Protein AF-A0A1M3MV48-F1 (afdb_monomer)

Solvent-accessible surface area (backbone atoms only — not comparable to full-atom values): 10318 Å² total; per-residue (Å²): 140,62,64,71,59,51,53,54,51,50,53,53,49,54,55,51,53,54,51,52,52,57,48,57,52,50,54,50,54,50,54,53,49,55,49,52,52,51,50,51,53,50,49,52,52,50,51,51,50,51,50,47,56,50,36,17,64,33,22,46,29,40,38,75,48,42,53,49,97,55,92,58,82,78,46,69,39,33,30,42,30,45,92,86,49,30,34,26,62,12,44,65,87,59,48,62,67,41,75,63,62,74,79,63,88,66,44,51,23,11,28,20,73,42,77,84,54,81,85,72,41,71,42,72,53,96,58,58,24,32,38,73,49,44,57,61,72,60,37,71,69,42,72,65,46,52,44,35,90,96,69,34,37,36,58,49,51,48,50,52,48,49,53,54,17,22,54,52,35,53,50,54,52,53,52,53,51,53,54,48,53,52,53,55,56,62,74,67,60,132

Mean predicted aligned error: 13.07 Å

Structure (mmCIF, N/CA/C/O backbone):
data_AF-A0A1M3MV48-F1
#
_entry.id   AF-A0A1M3MV48-F1
#
loop_
_atom_site.group_PDB
_atom_site.id
_atom_site.type_symbol
_atom_site.label_atom_id
_atom_site.label_alt_id
_atom_site.label_comp_id
_atom_site.label_asym_id
_atom_site.label_entity_id
_atom_site.label_seq_id
_atom_site.pdbx_PDB_ins_code
_atom_site.Cartn_x
_atom_site.Cartn_y
_atom_site.Cartn_z
_atom_site.occupancy
_atom_site.B_iso_or_equiv
_atom_site.auth_seq_id
_atom_site.auth_comp_id
_atom_site.auth_asym_id
_atom_site.auth_atom_id
_atom_site.pdbx_PDB_model_num
ATOM 1 N N . MET A 1 1 ? -20.746 -30.047 83.461 1.00 57.38 1 MET A N 1
ATOM 2 C CA . MET A 1 1 ? -19.638 -29.892 82.488 1.00 57.38 1 MET A CA 1
ATOM 3 C C . MET A 1 1 ? -20.171 -29.783 81.048 1.00 57.38 1 MET A C 1
ATOM 5 O O . MET A 1 1 ? -19.565 -30.328 80.142 1.00 57.38 1 MET A O 1
ATOM 9 N N . THR A 1 2 ? -21.295 -29.097 80.795 1.00 61.59 2 THR A N 1
ATOM 10 C CA . THR A 1 2 ? -22.031 -29.306 79.527 1.00 61.59 2 THR A CA 1
ATOM 11 C C . THR A 1 2 ? -22.266 -28.042 78.696 1.00 61.59 2 THR A C 1
ATOM 13 O O . THR A 1 2 ? -22.000 -28.091 77.502 1.00 61.59 2 THR A O 1
ATOM 16 N N . ASP A 1 3 ? -22.608 -26.890 79.279 1.00 70.81 3 ASP A N 1
ATOM 17 C CA . ASP A 1 3 ? -22.972 -25.717 78.453 1.00 70.81 3 ASP A CA 1
ATOM 18 C C . ASP A 1 3 ? -21.773 -24.895 77.960 1.00 70.81 3 ASP A C 1
ATOM 20 O O . ASP A 1 3 ? -21.709 -24.521 76.792 1.00 70.81 3 ASP A O 1
ATOM 24 N N . ALA A 1 4 ? -20.745 -24.706 78.794 1.00 74.62 4 ALA A N 1
ATOM 25 C CA . ALA A 1 4 ? -19.562 -23.931 78.406 1.00 74.62 4 ALA A CA 1
ATOM 26 C C . ALA A 1 4 ? -18.768 -24.571 77.247 1.00 74.62 4 ALA A C 1
ATOM 28 O O . ALA A 1 4 ? -18.185 -23.869 76.425 1.00 74.62 4 ALA A O 1
ATOM 29 N N . MET A 1 5 ? -18.761 -25.907 77.155 1.00 73.31 5 MET A N 1
ATOM 30 C CA . MET A 1 5 ? -18.115 -26.617 76.044 1.00 73.31 5 MET A CA 1
ATOM 31 C C . MET A 1 5 ? -18.924 -26.506 74.746 1.00 73.31 5 MET A C 1
ATOM 33 O O . MET A 1 5 ? -18.329 -26.391 73.675 1.00 73.31 5 MET A O 1
ATOM 37 N N . LEU A 1 6 ? -20.257 -26.499 74.835 1.00 77.00 6 LEU A N 1
ATOM 38 C CA . LEU A 1 6 ? -21.146 -26.296 73.688 1.00 77.00 6 LEU A CA 1
ATOM 39 C C . LEU A 1 6 ? -21.008 -24.878 73.119 1.00 77.00 6 LEU A C 1
ATOM 41 O O . LEU A 1 6 ? -20.859 -24.723 71.905 1.00 77.00 6 LEU A O 1
ATOM 45 N N . ASP A 1 7 ? -20.939 -23.859 73.978 1.00 81.31 7 ASP A N 1
ATOM 46 C CA . ASP A 1 7 ? -20.718 -22.472 73.550 1.00 81.31 7 ASP A CA 1
ATOM 47 C C . ASP A 1 7 ? -19.348 -22.282 72.887 1.00 81.31 7 ASP A C 1
ATOM 49 O O . ASP A 1 7 ? -19.226 -21.615 71.852 1.00 81.31 7 ASP A O 1
ATOM 53 N N . GLN A 1 8 ? -18.309 -22.926 73.424 1.00 78.31 8 GLN A N 1
ATOM 54 C CA . GLN A 1 8 ? -16.967 -22.862 72.851 1.00 78.31 8 GLN A CA 1
ATOM 55 C C . GLN A 1 8 ? -16.901 -23.551 71.477 1.00 78.31 8 GLN A C 1
ATOM 57 O O . GLN A 1 8 ? -16.280 -23.028 70.547 1.00 78.31 8 GLN A O 1
ATOM 62 N N . GLN A 1 9 ? -17.596 -24.680 71.303 1.00 79.75 9 GLN A N 1
ATOM 63 C CA . GLN A 1 9 ? -17.718 -25.350 70.004 1.00 79.75 9 GLN A CA 1
ATOM 64 C C . GLN A 1 9 ? -18.520 -24.513 68.996 1.00 79.75 9 GLN A C 1
ATOM 66 O O . GLN A 1 9 ? -18.107 -24.390 67.837 1.00 79.75 9 GLN A O 1
ATOM 71 N N . ALA A 1 10 ? -19.610 -23.871 69.427 1.00 78.25 10 ALA A N 1
ATOM 72 C CA . ALA A 1 10 ? -20.423 -23.003 68.578 1.00 78.25 10 ALA A CA 1
ATOM 73 C C . ALA A 1 10 ? -19.642 -21.771 68.085 1.00 78.25 10 ALA A C 1
ATOM 75 O O . ALA A 1 10 ? -19.729 -21.415 66.905 1.00 78.25 10 ALA A O 1
ATOM 76 N N . ALA A 1 11 ? -18.828 -21.149 68.943 1.00 79.56 11 ALA A N 1
ATOM 77 C CA . ALA A 1 11 ? -17.982 -20.014 68.571 1.00 79.56 11 ALA A CA 1
ATOM 78 C C . ALA A 1 11 ? -16.918 -20.394 67.522 1.00 79.56 11 ALA A C 1
ATOM 80 O O . ALA A 1 11 ? -16.711 -19.668 66.543 1.00 79.56 11 ALA A O 1
ATOM 81 N N . VAL A 1 12 ? -16.285 -21.563 67.674 1.00 78.19 12 VAL A N 1
ATOM 82 C CA . VAL A 1 12 ? -15.308 -22.082 66.701 1.00 78.19 12 VAL A CA 1
ATOM 83 C C . VAL A 1 12 ? -15.971 -22.373 65.353 1.00 78.19 12 VAL A C 1
ATOM 85 O O . VAL A 1 12 ? -15.405 -22.026 64.313 1.00 78.19 12 VAL A O 1
ATOM 88 N N . LEU A 1 13 ? -17.177 -22.951 65.346 1.00 73.12 13 LEU A N 1
ATOM 89 C CA . LEU A 1 13 ? -17.924 -23.203 64.111 1.00 73.12 13 LEU A CA 1
ATOM 90 C C . LEU A 1 13 ? -18.285 -21.901 63.384 1.00 73.12 13 LEU A C 1
ATOM 92 O O . LEU A 1 13 ? -18.014 -21.782 62.190 1.00 73.12 13 LEU A O 1
ATOM 96 N N . ARG A 1 14 ? -18.811 -20.896 64.097 1.00 79.56 14 A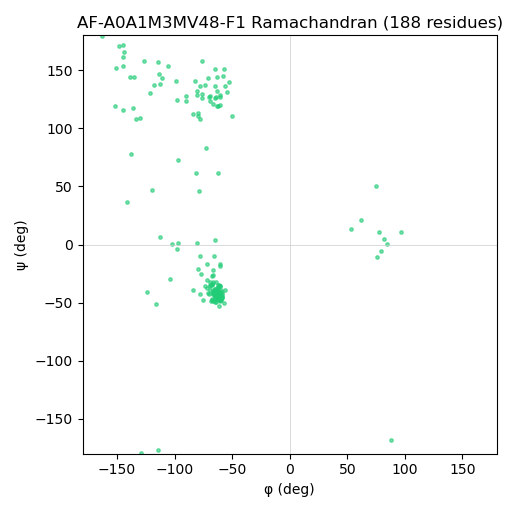RG A N 1
ATOM 97 C CA . ARG A 1 14 ? -19.141 -19.582 63.510 1.00 79.56 14 ARG A CA 1
ATOM 98 C C . ARG A 1 14 ? -17.906 -18.892 62.921 1.00 79.56 14 ARG A C 1
ATOM 100 O O . ARG A 1 14 ? -17.968 -18.372 61.810 1.00 79.56 14 ARG A O 1
ATOM 107 N N . SER A 1 15 ? -16.763 -18.959 63.611 1.00 77.75 15 SER A N 1
ATOM 108 C CA . SER A 1 15 ? -15.480 -18.441 63.107 1.00 77.75 15 SER A CA 1
ATOM 109 C C . SER A 1 15 ? -15.004 -19.154 61.834 1.00 77.75 15 SER A C 1
ATOM 111 O O . SER A 1 15 ? -14.439 -18.521 60.936 1.00 77.75 15 SER A O 1
ATOM 113 N N . ARG A 1 16 ? -15.203 -20.474 61.737 1.00 74.44 16 ARG A N 1
ATOM 114 C CA . ARG A 1 16 ? -14.839 -21.255 60.542 1.00 74.44 16 ARG A CA 1
ATOM 115 C C . ARG A 1 16 ? -15.754 -20.936 59.360 1.00 74.44 16 ARG A C 1
ATOM 117 O O . ARG A 1 16 ? -15.245 -20.729 58.263 1.00 74.44 16 ARG A O 1
ATOM 124 N N . ILE A 1 17 ? -17.061 -20.815 59.595 1.00 72.44 17 ILE A N 1
ATOM 125 C CA . ILE A 1 17 ? -18.047 -20.446 58.568 1.00 72.44 17 ILE A CA 1
ATOM 126 C C . ILE A 1 17 ? -17.769 -19.036 58.025 1.00 72.44 17 ILE A C 1
ATOM 128 O O . ILE A 1 17 ? -17.716 -18.853 56.812 1.00 72.44 17 ILE A O 1
ATOM 132 N N . GLY A 1 18 ? -17.502 -18.054 58.896 1.00 65.75 18 GLY A N 1
ATOM 133 C CA . GLY A 1 18 ? -17.179 -16.686 58.468 1.00 65.75 18 GLY A CA 1
ATOM 134 C C . GLY A 1 18 ? -15.895 -16.597 57.633 1.00 65.75 18 GLY A C 1
ATOM 135 O O . GLY A 1 18 ? -15.853 -15.900 56.620 1.00 65.75 18 GLY A O 1
ATOM 136 N N . ARG A 1 19 ? -14.854 -17.359 58.000 1.00 70.81 19 ARG A N 1
ATOM 137 C CA . ARG A 1 19 ? -13.620 -17.439 57.202 1.00 70.81 19 ARG A CA 1
ATOM 138 C C . ARG A 1 19 ? -13.865 -18.069 55.834 1.00 70.81 19 ARG A C 1
ATOM 140 O O . ARG A 1 19 ? -13.426 -17.487 54.845 1.00 70.81 19 ARG A O 1
ATOM 147 N N . ALA A 1 20 ? -14.588 -19.190 55.779 1.00 63.06 20 ALA A N 1
ATOM 148 C CA . ALA A 1 20 ? -14.943 -19.864 54.529 1.00 63.06 20 ALA A CA 1
ATOM 149 C C . ALA A 1 20 ? -15.753 -18.954 53.586 1.00 63.06 20 ALA A C 1
ATOM 151 O O . ALA A 1 20 ? -15.453 -18.893 52.397 1.00 63.06 20 ALA A O 1
ATOM 152 N N . ALA A 1 21 ? -16.699 -18.173 54.120 1.00 66.25 21 ALA A N 1
ATOM 153 C CA . ALA A 1 21 ? -17.449 -17.188 53.341 1.00 66.25 21 ALA A CA 1
ATOM 154 C C . ALA A 1 21 ? -16.537 -16.099 52.737 1.00 66.25 21 ALA A C 1
ATOM 156 O O . ALA A 1 21 ? -16.643 -15.814 51.547 1.00 66.25 21 ALA A O 1
ATOM 157 N N . SER A 1 22 ? -15.573 -15.567 53.508 1.00 77.50 22 SER A N 1
ATOM 158 C CA . SER A 1 22 ? -14.607 -14.572 52.995 1.00 77.50 22 SER A CA 1
ATOM 159 C C . SER A 1 22 ? -13.638 -15.128 51.945 1.00 77.50 22 SER A C 1
ATOM 161 O O . SER A 1 22 ? -13.080 -14.365 51.157 1.00 77.50 22 SER A O 1
ATOM 163 N N . TYR A 1 23 ? -13.374 -16.438 51.975 1.00 65.38 23 TYR A N 1
ATOM 164 C CA . TYR A 1 23 ? -12.543 -17.105 50.974 1.00 65.38 23 TYR A CA 1
ATOM 165 C C . TYR A 1 23 ? -13.324 -17.268 49.672 1.00 65.38 23 TYR A C 1
ATOM 167 O O . TYR A 1 23 ? -12.841 -16.838 48.633 1.00 65.38 23 TYR A O 1
ATOM 175 N N . ALA A 1 24 ? -14.564 -17.758 49.745 1.00 66.00 24 ALA A N 1
ATOM 176 C CA . ALA A 1 24 ? -15.437 -17.890 48.580 1.00 66.00 24 ALA A CA 1
ATOM 177 C C . ALA A 1 24 ? -15.735 -16.537 47.903 1.00 66.00 24 ALA A C 1
ATOM 179 O O . ALA A 1 24 ? -15.833 -16.455 46.683 1.00 66.00 24 ALA A O 1
ATOM 180 N N . GLU A 1 25 ? -15.867 -15.456 48.676 1.00 71.25 25 GLU A N 1
ATOM 181 C CA . GLU A 1 25 ? -16.052 -14.107 48.128 1.00 71.25 25 GLU A CA 1
ATOM 182 C C . GLU A 1 25 ? -14.779 -13.556 47.475 1.00 71.25 25 GLU A C 1
ATOM 184 O O . GLU A 1 25 ? -14.850 -12.958 46.405 1.00 71.25 25 GLU A O 1
ATOM 189 N N . ARG A 1 26 ? -13.600 -13.838 48.045 1.00 66.62 26 ARG A N 1
ATOM 190 C CA . ARG A 1 26 ? -12.318 -13.516 47.401 1.00 66.62 26 ARG A CA 1
ATOM 191 C C . ARG A 1 26 ? -12.103 -14.296 46.107 1.00 66.62 26 ARG A C 1
ATOM 193 O O . ARG A 1 26 ? -11.638 -13.707 45.140 1.00 66.62 26 ARG A O 1
ATOM 200 N N . GLU A 1 27 ? -12.462 -15.575 46.066 1.00 69.94 27 GLU A N 1
ATOM 201 C CA . GLU A 1 27 ? -12.365 -16.393 44.851 1.00 69.94 27 GLU A CA 1
ATOM 202 C C . GLU A 1 27 ? -13.293 -15.888 43.740 1.00 69.94 27 GLU A C 1
ATOM 204 O O . GLU A 1 27 ? -12.865 -15.807 42.591 1.00 69.94 27 GLU A O 1
ATOM 209 N N . ARG A 1 28 ? -14.520 -15.463 44.079 1.00 72.25 28 ARG A N 1
ATOM 210 C CA . ARG A 1 28 ? -15.427 -14.805 43.121 1.00 72.25 28 ARG A CA 1
ATOM 211 C C . ARG A 1 28 ? -14.831 -13.511 42.566 1.00 72.25 28 ARG A C 1
ATOM 213 O O . ARG A 1 28 ? -14.757 -13.358 41.354 1.00 72.25 28 ARG A O 1
ATOM 220 N N . ASN A 1 29 ? -14.309 -12.641 43.431 1.00 76.25 29 ASN A N 1
ATOM 221 C CA . ASN A 1 29 ? -13.697 -11.383 42.994 1.00 76.25 29 ASN A CA 1
ATOM 222 C C . ASN A 1 29 ? -12.461 -11.604 42.098 1.00 76.25 29 ASN A C 1
ATOM 224 O O . ASN A 1 29 ? -12.224 -10.832 41.173 1.00 76.25 29 ASN A O 1
ATOM 228 N N . VAL A 1 30 ? -11.668 -12.653 42.349 1.00 77.88 30 VAL A N 1
ATOM 229 C CA . VAL A 1 30 ? -10.522 -13.017 41.494 1.00 77.88 30 VAL A CA 1
ATOM 230 C C . VAL A 1 30 ? -10.985 -13.550 40.133 1.00 77.88 30 VAL A C 1
ATOM 232 O O . VAL A 1 30 ? -10.385 -13.207 39.116 1.00 77.88 30 VAL A O 1
ATOM 235 N N . ALA A 1 31 ? -12.059 -14.344 40.091 1.00 75.50 31 ALA A N 1
ATOM 236 C CA . ALA A 1 31 ? -12.640 -14.824 38.836 1.00 75.50 31 ALA A CA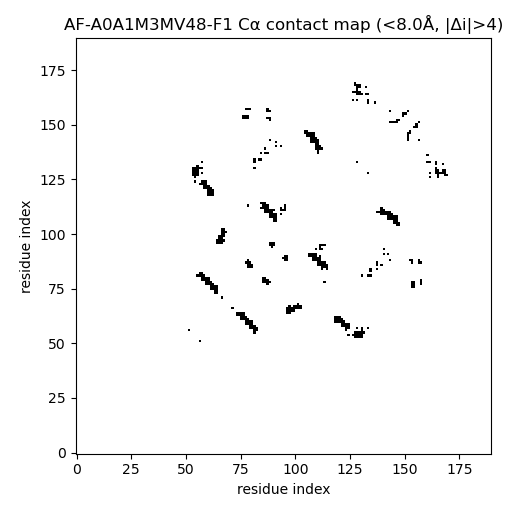 1
ATOM 237 C C . ALA A 1 31 ? -13.209 -13.674 37.979 1.00 75.50 31 ALA A C 1
ATOM 239 O O . ALA A 1 31 ? -13.024 -13.661 36.758 1.00 75.50 31 ALA A O 1
ATOM 240 N N . ASP A 1 32 ? -13.829 -12.679 38.617 1.00 83.69 32 ASP A N 1
ATOM 241 C CA . ASP A 1 32 ? -14.339 -11.485 37.937 1.00 83.69 32 ASP A CA 1
ATOM 242 C C . ASP A 1 32 ? -13.196 -10.639 37.352 1.00 83.69 32 ASP A C 1
ATOM 244 O O . ASP A 1 32 ? -13.271 -10.202 36.203 1.00 83.69 32 ASP A O 1
ATOM 248 N N . LEU A 1 33 ? -12.088 -10.472 38.087 1.00 84.75 33 LEU A N 1
ATOM 249 C CA . LEU A 1 33 ? -10.900 -9.768 37.588 1.00 84.75 33 LEU A CA 1
ATOM 250 C C . LEU A 1 33 ? -10.263 -10.470 36.383 1.00 84.75 33 LEU A C 1
ATOM 252 O O . LEU A 1 33 ? -9.970 -9.811 35.388 1.00 84.75 33 LEU A O 1
ATOM 256 N N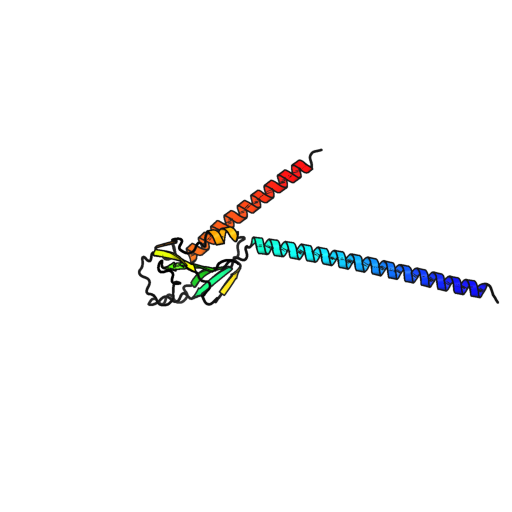 . ALA A 1 34 ? -10.110 -11.795 36.434 1.00 84.69 34 ALA A N 1
ATOM 257 C CA . ALA A 1 34 ? -9.569 -12.565 35.312 1.00 84.69 34 ALA A CA 1
ATOM 258 C C . ALA A 1 34 ? -10.443 -12.437 34.049 1.00 84.69 34 ALA A C 1
ATOM 260 O O . ALA A 1 34 ? -9.933 -12.396 32.927 1.00 84.69 34 ALA A O 1
ATOM 261 N N . THR A 1 35 ? -11.763 -12.332 34.227 1.00 86.69 35 THR A N 1
ATOM 262 C CA . THR A 1 35 ? -12.706 -12.108 33.124 1.00 86.69 35 THR A CA 1
ATOM 263 C C . THR A 1 35 ? -12.522 -10.715 32.520 1.00 86.69 35 THR A C 1
ATOM 265 O O . THR A 1 35 ? -12.386 -10.591 31.303 1.00 86.69 35 THR A O 1
ATOM 268 N N . ILE A 1 36 ? -12.426 -9.675 33.352 1.00 82.81 36 ILE A N 1
ATOM 269 C CA . ILE A 1 36 ? -12.198 -8.293 32.899 1.00 82.81 36 ILE A CA 1
ATOM 270 C C . ILE A 1 36 ? -10.863 -8.168 32.151 1.00 82.81 36 ILE A C 1
ATOM 272 O O . ILE A 1 36 ? -10.811 -7.555 31.085 1.00 82.81 36 ILE A O 1
ATOM 276 N N . GLU A 1 37 ? -9.788 -8.766 32.666 1.00 88.62 37 GLU A N 1
ATOM 277 C CA . GLU A 1 37 ? -8.483 -8.777 31.995 1.00 88.62 37 GLU A CA 1
ATOM 278 C C . GLU A 1 37 ? -8.558 -9.471 30.628 1.00 88.62 37 GLU A C 1
ATOM 280 O O . GLU A 1 37 ? -8.053 -8.942 29.634 1.00 88.62 37 GLU A O 1
ATOM 285 N N . SER A 1 38 ? -9.253 -10.610 30.544 1.00 87.44 38 SER A N 1
ATOM 286 C CA . SER A 1 38 ? -9.468 -11.328 29.284 1.00 87.44 38 SER A CA 1
ATOM 287 C C . SER A 1 38 ? -10.253 -10.497 28.261 1.00 87.44 38 SER A C 1
ATOM 289 O O . SER A 1 38 ? -9.891 -10.455 27.078 1.00 87.44 38 SER A O 1
ATOM 291 N N . GLU A 1 39 ? -11.294 -9.784 28.695 1.00 88.94 39 GLU A N 1
ATOM 292 C CA . GLU A 1 39 ? -12.072 -8.892 27.832 1.00 88.94 39 GLU A CA 1
ATOM 293 C C . GLU A 1 39 ? -11.249 -7.694 27.348 1.00 88.94 39 GLU A C 1
ATOM 295 O O . GLU A 1 39 ? -11.298 -7.355 26.161 1.00 88.94 39 GLU A O 1
ATOM 300 N N . LEU A 1 40 ? -10.460 -7.073 28.230 1.00 89.38 40 LEU A N 1
ATOM 301 C CA . LEU A 1 40 ? -9.565 -5.970 27.872 1.00 89.38 40 LEU A CA 1
ATOM 302 C C . LEU A 1 40 ? -8.515 -6.418 26.859 1.00 89.38 40 LEU A C 1
ATOM 304 O O . LEU A 1 40 ? -8.317 -5.747 25.846 1.00 89.38 40 LEU A O 1
ATOM 308 N N . GLN A 1 41 ? -7.910 -7.583 27.071 1.00 85.06 41 GLN A N 1
ATOM 309 C CA . GLN A 1 41 ? -6.917 -8.130 26.155 1.00 85.06 41 GLN A CA 1
ATOM 310 C C . GLN A 1 41 ? -7.537 -8.530 24.811 1.00 85.06 41 GLN A C 1
ATOM 312 O O . GLN A 1 41 ? -6.930 -8.339 23.757 1.00 85.06 41 GLN A O 1
ATOM 317 N N . THR A 1 42 ? -8.779 -9.019 24.815 1.00 85.62 42 THR A N 1
ATOM 318 C CA . THR A 1 42 ? -9.538 -9.288 23.586 1.00 85.62 42 THR A CA 1
ATOM 319 C C . THR A 1 42 ? -9.821 -8.000 22.815 1.00 85.62 42 THR A C 1
ATOM 321 O O . THR A 1 42 ? -9.615 -7.964 21.600 1.00 85.62 42 THR A O 1
ATOM 324 N N . ARG A 1 43 ? -10.230 -6.926 23.500 1.00 83.81 43 ARG A N 1
ATOM 325 C CA . ARG A 1 43 ? -10.453 -5.608 22.884 1.00 83.81 43 ARG A CA 1
ATOM 326 C C . ARG A 1 43 ? -9.160 -5.014 22.342 1.00 83.81 43 ARG A C 1
ATOM 328 O O . ARG A 1 43 ? -9.148 -4.558 21.207 1.00 83.81 43 ARG A O 1
ATOM 335 N N . GLU A 1 44 ? -8.067 -5.073 23.095 1.00 80.56 44 GLU A N 1
ATOM 336 C CA . GLU A 1 44 ? -6.762 -4.588 22.638 1.00 80.56 44 GLU A CA 1
ATOM 337 C C . GLU A 1 44 ? -6.282 -5.355 21.397 1.00 80.56 44 GLU A C 1
ATOM 339 O O . GLU A 1 44 ? -5.840 -4.749 20.420 1.00 80.56 44 GLU A O 1
ATOM 344 N N . ASN A 1 45 ? -6.441 -6.681 21.386 1.00 74.94 45 ASN A N 1
ATOM 345 C CA . ASN A 1 45 ? -6.128 -7.510 20.224 1.00 74.94 45 ASN A CA 1
ATOM 346 C C . ASN A 1 45 ? -7.024 -7.189 19.021 1.00 74.94 45 ASN A C 1
ATOM 348 O O . ASN A 1 45 ? -6.532 -7.159 17.894 1.00 74.94 45 ASN A O 1
ATOM 352 N N . ALA A 1 46 ? -8.317 -6.937 19.235 1.00 69.25 46 ALA A N 1
ATOM 353 C CA . ALA A 1 46 ? -9.231 -6.520 18.177 1.00 69.25 46 ALA A CA 1
ATOM 354 C C . ALA A 1 46 ? -8.828 -5.157 17.597 1.00 69.25 46 ALA A C 1
ATOM 356 O O . ALA A 1 46 ? -8.750 -5.021 16.379 1.00 69.25 46 ALA A O 1
ATOM 357 N N . THR A 1 47 ? -8.472 -4.189 18.445 1.00 69.31 47 THR A N 1
ATOM 358 C CA . THR A 1 47 ? -7.986 -2.869 18.022 1.00 69.31 47 THR A CA 1
ATOM 359 C C . THR A 1 47 ? -6.659 -2.965 17.275 1.00 69.31 47 THR A C 1
ATOM 361 O O . THR A 1 47 ? -6.500 -2.328 16.240 1.00 69.31 47 THR A O 1
ATOM 364 N N . ARG A 1 48 ? -5.712 -3.796 17.732 1.00 68.44 48 ARG A N 1
ATOM 365 C CA . ARG A 1 48 ? -4.451 -4.034 17.007 1.00 68.44 48 ARG A CA 1
ATOM 366 C C . ARG A 1 48 ? -4.680 -4.702 15.659 1.00 68.44 48 ARG A C 1
ATOM 368 O O . ARG A 1 48 ? -4.021 -4.330 14.698 1.00 68.44 48 ARG A O 1
ATOM 375 N N . ARG A 1 49 ? -5.598 -5.667 15.574 1.00 67.00 49 ARG A N 1
ATOM 376 C CA . ARG A 1 49 ? -5.965 -6.307 14.302 1.00 67.00 49 ARG A CA 1
ATOM 377 C C . ARG A 1 49 ? -6.626 -5.317 13.356 1.00 67.00 49 ARG A C 1
ATOM 379 O O . ARG A 1 49 ? -6.237 -5.276 12.199 1.00 67.00 49 ARG A O 1
ATOM 386 N N . ALA A 1 50 ? -7.543 -4.493 13.856 1.00 61.44 50 ALA A N 1
ATOM 387 C CA . ALA A 1 50 ? -8.147 -3.417 13.082 1.00 61.44 50 ALA A CA 1
ATOM 388 C C . ALA A 1 50 ? -7.075 -2.434 12.590 1.00 61.44 50 ALA A C 1
ATOM 390 O O . ALA A 1 50 ? -7.011 -2.169 11.402 1.00 61.44 50 ALA A O 1
ATOM 391 N N . ALA A 1 51 ? -6.148 -2.001 13.448 1.00 55.84 51 ALA A N 1
ATOM 392 C CA . ALA A 1 51 ? -5.045 -1.121 13.060 1.00 55.84 51 ALA A CA 1
ATOM 393 C C . ALA A 1 51 ? -4.071 -1.775 12.061 1.00 55.84 51 ALA A C 1
ATOM 395 O O . ALA A 1 51 ? -3.609 -1.126 11.131 1.00 55.84 51 ALA A O 1
ATOM 396 N N . GLN A 1 52 ? -3.770 -3.069 12.200 1.00 55.06 52 GLN A N 1
ATOM 397 C CA . GLN A 1 52 ? -2.977 -3.814 11.213 1.00 55.06 52 GLN A CA 1
ATOM 398 C C . GLN A 1 52 ? -3.708 -3.968 9.875 1.00 55.06 52 GLN A C 1
ATOM 400 O O . GLN A 1 52 ? -3.057 -3.977 8.832 1.00 55.06 52 GLN A O 1
ATOM 405 N N . GLN A 1 53 ? -5.038 -4.060 9.903 1.00 55.22 53 GLN A N 1
ATOM 406 C CA . GLN A 1 53 ? -5.876 -3.971 8.710 1.00 55.22 53 GLN A CA 1
ATOM 407 C C . GLN A 1 53 ? -5.924 -2.539 8.150 1.00 55.22 53 GLN A C 1
ATOM 409 O O . GLN A 1 53 ? -5.987 -2.386 6.938 1.00 55.22 53 GLN A O 1
ATOM 414 N N . GLU A 1 54 ? -5.807 -1.499 8.981 1.00 51.62 54 GLU A N 1
ATOM 415 C CA . GLU A 1 54 ? -5.761 -0.092 8.541 1.00 51.62 54 GLU A CA 1
ATOM 416 C C . GLU A 1 54 ? -4.394 0.318 7.962 1.00 51.62 54 GLU A C 1
ATOM 418 O O . GLU A 1 54 ? -4.327 1.190 7.104 1.00 51.62 54 GLU A O 1
ATOM 423 N N . HIS A 1 55 ? -3.300 -0.346 8.357 1.00 53.09 55 HIS A N 1
ATOM 424 C CA . HIS A 1 55 ? -2.014 -0.302 7.636 1.00 53.09 55 HIS A CA 1
ATOM 425 C C . HIS A 1 55 ? -1.979 -1.251 6.421 1.00 53.09 55 HIS A C 1
ATOM 427 O O . HIS A 1 55 ? -0.950 -1.380 5.752 1.00 53.09 55 HIS A O 1
ATOM 433 N N . GLY A 1 56 ? -3.088 -1.945 6.156 1.00 59.81 56 GLY A N 1
ATOM 434 C CA . GLY A 1 56 ? -3.333 -2.681 4.926 1.00 59.81 56 GLY A CA 1
ATOM 435 C C . GLY A 1 56 ? -2.371 -3.824 4.616 1.00 59.81 56 GLY A C 1
ATOM 436 O O . GLY A 1 56 ? -2.174 -4.144 3.451 1.00 59.81 56 GLY A O 1
ATOM 437 N N . GLY A 1 57 ? -1.657 -4.371 5.608 1.00 81.94 57 GLY A N 1
ATOM 438 C CA . GLY A 1 57 ? -0.659 -5.424 5.366 1.00 81.94 57 GLY A CA 1
ATOM 439 C C . GLY A 1 57 ? 0.402 -5.087 4.300 1.00 81.94 57 GLY A C 1
ATOM 440 O O . GLY A 1 57 ? 1.115 -5.995 3.863 1.00 81.94 57 GLY A O 1
ATOM 441 N N . VAL A 1 58 ? 0.509 -3.818 3.880 1.00 93.06 58 VAL A N 1
ATOM 442 C CA . VAL A 1 58 ? 1.296 -3.416 2.717 1.00 93.06 58 VAL A CA 1
ATOM 443 C C . VAL A 1 58 ? 2.754 -3.325 3.126 1.00 93.06 58 VAL A C 1
ATOM 445 O O . VAL A 1 58 ? 3.114 -2.671 4.109 1.00 93.06 58 VAL A O 1
ATOM 448 N N . LYS A 1 59 ? 3.612 -3.979 2.352 1.00 94.62 59 LYS A N 1
ATOM 449 C CA . LYS A 1 59 ? 5.055 -3.969 2.546 1.00 94.62 59 LYS A CA 1
ATOM 450 C C . LYS A 1 59 ? 5.750 -3.358 1.345 1.00 94.62 59 LYS A C 1
ATOM 452 O O . LYS A 1 59 ? 5.426 -3.673 0.199 1.00 94.62 59 LYS A O 1
ATOM 457 N N . LEU A 1 60 ? 6.738 -2.523 1.633 1.00 94.19 60 LEU A N 1
ATOM 458 C CA . LEU A 1 60 ? 7.728 -2.070 0.676 1.00 94.19 60 LEU A CA 1
ATOM 459 C C . LEU A 1 60 ? 8.835 -3.116 0.605 1.00 94.19 60 LEU A C 1
ATOM 461 O O . LEU A 1 60 ? 9.584 -3.306 1.564 1.00 94.19 60 LEU A O 1
ATOM 465 N N . CYS A 1 61 ? 8.928 -3.788 -0.533 1.00 93.12 61 CYS A N 1
ATOM 466 C CA . CYS A 1 61 ? 9.975 -4.755 -0.798 1.00 93.12 61 CYS A CA 1
ATOM 467 C C . CYS A 1 61 ? 11.087 -4.131 -1.642 1.00 93.12 61 CYS A C 1
ATOM 469 O O . CYS A 1 61 ? 10.831 -3.331 -2.547 1.00 93.12 61 CYS A O 1
ATOM 471 N N . LYS A 1 62 ? 12.330 -4.488 -1.313 1.00 89.75 62 LYS A N 1
ATOM 472 C CA . LYS A 1 62 ? 13.547 -3.949 -1.914 1.00 89.75 62 LYS A CA 1
ATOM 473 C C . LYS A 1 62 ? 14.566 -5.052 -2.159 1.00 89.75 62 LYS A C 1
ATOM 475 O O . LYS A 1 62 ? 14.747 -5.956 -1.337 1.00 89.75 62 LYS A O 1
ATOM 480 N N . ARG A 1 63 ? 15.303 -4.926 -3.258 1.00 85.81 63 ARG A N 1
ATOM 481 C CA . ARG A 1 63 ? 16.551 -5.663 -3.498 1.00 85.81 63 ARG A CA 1
ATOM 482 C C . ARG A 1 63 ? 17.542 -4.797 -4.249 1.00 85.81 63 ARG A C 1
ATOM 484 O O . ARG A 1 63 ? 17.155 -3.808 -4.856 1.00 85.81 63 ARG A O 1
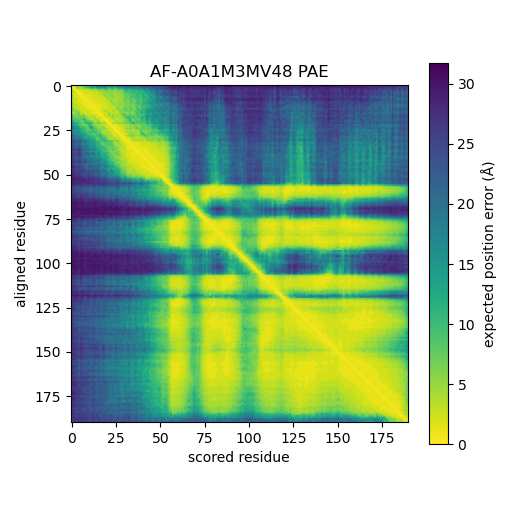ATOM 491 N N . VAL A 1 64 ? 18.805 -5.202 -4.279 1.00 79.50 64 VAL A N 1
ATOM 492 C CA . VAL A 1 64 ? 19.766 -4.611 -5.216 1.00 79.50 64 VAL A CA 1
ATOM 493 C C . VAL A 1 64 ? 19.316 -4.939 -6.645 1.00 79.50 64 VAL A C 1
ATOM 495 O O . VAL A 1 64 ? 19.029 -6.098 -6.966 1.00 79.50 64 VAL A O 1
ATOM 498 N N . ALA A 1 65 ? 19.195 -3.916 -7.487 1.00 69.44 65 ALA A N 1
ATOM 499 C CA . ALA A 1 65 ? 18.865 -4.070 -8.894 1.00 69.44 65 ALA A CA 1
ATOM 500 C C . ALA A 1 65 ? 20.046 -4.726 -9.627 1.00 69.44 65 ALA A C 1
ATOM 502 O O . ALA A 1 65 ? 21.178 -4.258 -9.533 1.00 69.44 65 ALA A O 1
ATOM 503 N N . ASP A 1 66 ? 19.782 -5.799 -10.370 1.00 63.84 66 ASP A N 1
ATOM 504 C CA . ASP A 1 66 ? 20.792 -6.520 -11.156 1.00 63.84 66 ASP A CA 1
ATOM 505 C C . ASP A 1 66 ? 20.756 -6.049 -12.621 1.00 63.84 66 ASP A C 1
ATOM 507 O O . ASP A 1 66 ? 20.207 -6.694 -13.514 1.00 63.84 66 ASP A O 1
ATOM 511 N N . LEU A 1 67 ? 21.253 -4.829 -12.850 1.00 57.53 67 LEU A N 1
ATOM 512 C CA . LEU A 1 67 ? 21.274 -4.188 -14.167 1.00 57.53 67 LEU A CA 1
ATOM 513 C C . LEU A 1 67 ? 22.576 -4.522 -14.919 1.00 57.53 67 LEU A C 1
ATOM 515 O O . LEU A 1 67 ? 23.658 -4.205 -14.422 1.00 57.53 67 LEU A O 1
ATOM 519 N N . PRO A 1 68 ? 22.520 -5.093 -16.137 1.00 48.00 68 PRO A N 1
ATOM 520 C CA . PRO A 1 68 ? 23.730 -5.394 -16.899 1.00 48.00 68 PRO A CA 1
ATOM 521 C C . PRO A 1 68 ? 24.380 -4.124 -17.472 1.00 48.00 68 PRO A C 1
ATOM 523 O O . PRO A 1 68 ? 23.718 -3.261 -18.050 1.00 48.00 68 PRO A O 1
ATOM 526 N N . GLY A 1 69 ? 25.711 -4.046 -17.387 1.00 46.91 69 GLY A N 1
ATOM 527 C CA . GLY A 1 69 ? 26.525 -3.096 -18.158 1.00 46.91 69 GLY A CA 1
ATOM 528 C C . GLY A 1 69 ? 26.624 -1.668 -17.611 1.00 46.91 69 GLY A C 1
ATOM 529 O O . GLY A 1 69 ? 27.250 -0.825 -18.252 1.00 46.91 69 GLY A O 1
ATOM 530 N N . LYS A 1 70 ? 26.065 -1.380 -16.435 1.00 43.41 70 LYS A N 1
ATOM 531 C CA . LYS A 1 70 ? 26.385 -0.169 -15.675 1.00 43.41 70 LYS A CA 1
ATOM 532 C C . LYS A 1 70 ? 26.556 -0.562 -14.219 1.00 43.41 70 LYS A C 1
ATOM 534 O O . LYS A 1 70 ? 25.597 -0.999 -13.594 1.00 43.41 70 LYS A O 1
ATOM 539 N N . ASP A 1 71 ? 27.757 -0.353 -13.694 1.00 43.94 71 ASP A N 1
ATOM 540 C CA . ASP A 1 71 ? 28.076 -0.345 -12.267 1.00 43.94 71 ASP A CA 1
ATOM 541 C C . ASP A 1 71 ? 27.302 0.781 -11.552 1.00 43.94 71 ASP A C 1
ATOM 543 O O . ASP A 1 71 ? 27.880 1.705 -10.982 1.00 43.94 71 ASP A O 1
ATOM 547 N N . ILE A 1 72 ? 25.967 0.745 -11.569 1.00 49.44 72 ILE A N 1
ATOM 548 C CA . ILE A 1 72 ? 25.147 1.519 -10.638 1.00 49.44 72 ILE A CA 1
ATOM 549 C C . ILE A 1 72 ? 25.116 0.711 -9.340 1.00 49.44 72 ILE A C 1
ATOM 551 O O . ILE A 1 72 ? 24.081 0.189 -8.927 1.00 49.44 72 ILE A O 1
ATOM 555 N N . HIS A 1 73 ? 26.299 0.519 -8.747 1.00 41.41 73 HIS A N 1
ATOM 556 C CA . HIS A 1 73 ? 26.468 -0.163 -7.472 1.00 41.41 73 HIS A CA 1
ATOM 557 C C . HIS A 1 73 ? 25.491 0.450 -6.457 1.00 41.41 73 HIS A C 1
ATOM 559 O O . HIS A 1 73 ? 25.647 1.603 -6.061 1.00 41.41 73 HIS A O 1
ATOM 565 N N . GLY A 1 74 ? 24.466 -0.312 -6.064 1.00 55.25 74 GLY A N 1
ATOM 566 C CA . GLY A 1 74 ? 23.511 0.092 -5.030 1.00 55.25 74 GLY A CA 1
ATOM 567 C C . GLY A 1 74 ? 22.199 0.723 -5.505 1.00 55.25 74 GLY A C 1
ATOM 568 O O . GLY A 1 74 ? 21.460 1.214 -4.657 1.00 55.25 74 GLY A O 1
ATOM 569 N N . ALA A 1 75 ? 21.861 0.704 -6.801 1.00 68.69 75 ALA A N 1
ATOM 570 C CA . ALA A 1 75 ? 20.487 1.019 -7.201 1.00 68.69 75 ALA A CA 1
ATOM 571 C C . ALA A 1 75 ? 19.535 -0.034 -6.610 1.00 68.69 75 ALA A C 1
ATOM 573 O O . ALA A 1 75 ? 19.669 -1.224 -6.894 1.00 68.69 75 ALA A O 1
ATOM 574 N N . GLU A 1 76 ? 18.596 0.384 -5.765 1.00 80.50 76 GLU A N 1
ATOM 575 C CA . GLU A 1 76 ? 17.578 -0.515 -5.230 1.00 80.50 76 GLU A CA 1
ATOM 576 C C . GLU A 1 76 ? 16.433 -0.669 -6.238 1.00 80.50 76 GLU A C 1
ATOM 578 O O . GLU A 1 76 ? 16.014 0.277 -6.900 1.00 80.50 76 GLU A O 1
ATOM 583 N N . HIS A 1 77 ? 15.918 -1.884 -6.367 1.00 86.75 77 HIS A N 1
ATOM 584 C CA . HIS A 1 77 ? 14.682 -2.176 -7.071 1.00 86.75 77 HIS A CA 1
ATOM 585 C C . HIS A 1 77 ? 13.553 -2.278 -6.055 1.00 86.75 77 HIS A C 1
ATOM 587 O O . HIS A 1 77 ? 13.677 -3.041 -5.097 1.00 86.75 77 HIS A O 1
ATOM 593 N N . TRP A 1 78 ? 12.496 -1.485 -6.233 1.00 91.44 78 TRP A N 1
ATOM 594 C CA . TRP A 1 78 ? 11.384 -1.369 -5.287 1.00 91.44 78 TRP A CA 1
ATOM 595 C C . TRP A 1 78 ? 10.092 -1.937 -5.881 1.00 91.44 78 TRP A C 1
ATOM 597 O O . TRP A 1 78 ? 9.761 -1.680 -7.042 1.00 91.44 78 TRP A O 1
ATOM 607 N N . TRP A 1 79 ? 9.335 -2.668 -5.065 1.00 94.12 79 TRP A N 1
ATOM 608 C CA . TRP A 1 79 ? 7.988 -3.146 -5.385 1.00 94.12 79 TRP A CA 1
ATOM 609 C C . TRP A 1 79 ? 7.126 -3.228 -4.122 1.00 94.12 79 TRP A C 1
ATOM 611 O O . TRP A 1 79 ? 7.614 -3.055 -3.003 1.00 94.12 79 TRP A O 1
ATOM 621 N N . LEU A 1 80 ? 5.827 -3.459 -4.301 1.00 95.88 80 LEU A N 1
ATOM 622 C CA . LEU A 1 80 ? 4.868 -3.551 -3.205 1.00 95.88 80 LEU A CA 1
ATOM 623 C C . LEU A 1 80 ? 4.363 -4.983 -3.045 1.00 95.88 80 LEU A C 1
ATOM 625 O O . LEU A 1 80 ? 4.135 -5.693 -4.026 1.00 95.88 80 LEU A O 1
ATOM 629 N N . GLN A 1 81 ? 4.156 -5.378 -1.794 1.00 94.31 81 GLN A N 1
ATOM 630 C CA . GLN A 1 81 ? 3.504 -6.624 -1.408 1.00 94.31 81 GLN A CA 1
ATOM 631 C C . GLN A 1 81 ? 2.281 -6.316 -0.545 1.00 94.31 81 GLN A C 1
ATOM 633 O O . GLN A 1 81 ? 2.384 -5.588 0.435 1.00 94.31 81 GLN A O 1
ATOM 638 N N . THR A 1 82 ? 1.149 -6.910 -0.890 1.00 93.38 82 THR A N 1
ATOM 639 C CA . THR A 1 82 ? -0.092 -6.952 -0.105 1.00 93.38 82 THR A CA 1
ATOM 640 C C . THR A 1 82 ? -0.368 -8.401 0.312 1.00 93.38 82 THR A C 1
ATOM 642 O O . THR A 1 82 ? 0.421 -9.308 0.012 1.00 93.38 82 THR A O 1
ATOM 645 N N . ALA A 1 83 ? -1.492 -8.673 0.978 1.00 90.44 83 ALA A N 1
ATOM 646 C CA . ALA A 1 83 ? -1.929 -10.046 1.228 1.00 90.44 83 ALA A CA 1
ATOM 647 C C . ALA A 1 83 ? -2.321 -10.785 -0.066 1.00 90.44 83 ALA A C 1
ATOM 649 O O . ALA A 1 83 ? -2.325 -12.018 -0.092 1.00 90.44 83 ALA A O 1
ATOM 650 N N . ARG A 1 84 ? -2.664 -10.049 -1.134 1.00 89.94 84 ARG A N 1
ATOM 651 C CA . ARG A 1 84 ? -3.189 -10.607 -2.392 1.00 89.94 84 ARG A CA 1
ATOM 652 C C . ARG A 1 84 ? -2.173 -10.626 -3.527 1.00 89.94 84 ARG A C 1
ATOM 654 O O . ARG A 1 84 ? -2.295 -11.469 -4.417 1.00 89.94 84 ARG A O 1
ATOM 661 N N . LYS A 1 85 ? -1.226 -9.687 -3.550 1.00 91.12 85 LYS A N 1
ATOM 662 C CA . LYS A 1 85 ? -0.353 -9.446 -4.703 1.00 91.12 85 LYS A CA 1
ATOM 663 C C . LYS A 1 85 ? 1.049 -9.043 -4.278 1.00 91.12 85 LYS A C 1
ATOM 665 O O . LYS A 1 85 ? 1.262 -8.444 -3.232 1.00 91.12 85 LYS A O 1
ATOM 670 N N . GLU A 1 86 ? 2.005 -9.324 -5.146 1.00 93.56 86 GLU A N 1
ATOM 671 C CA . GLU A 1 86 ? 3.360 -8.800 -5.055 1.00 93.56 86 GLU A CA 1
ATOM 672 C C . GLU A 1 86 ? 3.734 -8.301 -6.445 1.00 93.56 86 GLU A C 1
ATOM 674 O O . GLU A 1 86 ? 3.847 -9.093 -7.377 1.00 93.56 86 GLU A O 1
ATOM 679 N N . ALA A 1 87 ? 3.802 -6.983 -6.623 1.00 94.62 87 ALA A N 1
ATOM 680 C CA . ALA A 1 87 ? 3.924 -6.383 -7.944 1.00 94.62 87 ALA A CA 1
ATOM 681 C C . ALA A 1 87 ? 4.672 -5.050 -7.912 1.00 94.62 87 ALA A C 1
ATOM 683 O O . ALA A 1 87 ? 4.654 -4.307 -6.928 1.00 94.62 87 ALA A O 1
ATOM 684 N N . GLY A 1 88 ? 5.318 -4.744 -9.030 1.00 93.38 88 GLY A N 1
ATOM 685 C CA . GLY A 1 88 ? 6.160 -3.568 -9.200 1.00 93.38 88 GLY A CA 1
ATOM 686 C C . GLY A 1 88 ? 6.422 -3.283 -10.670 1.00 93.38 88 GLY A C 1
ATOM 687 O O . GLY A 1 88 ? 5.941 -3.998 -11.550 1.00 93.38 88 GLY A O 1
ATOM 688 N N . MET A 1 89 ? 7.175 -2.223 -10.943 1.00 91.69 89 MET A N 1
ATOM 689 C CA . MET A 1 89 ? 7.508 -1.828 -12.310 1.00 91.69 89 MET A CA 1
ATOM 690 C C . MET A 1 89 ? 8.380 -2.889 -12.993 1.00 91.69 89 MET A C 1
ATOM 692 O O . MET A 1 89 ? 9.341 -3.383 -12.407 1.00 91.69 89 MET A O 1
ATOM 696 N N . GLY A 1 90 ? 8.056 -3.192 -14.247 1.00 87.06 90 GLY A N 1
ATOM 697 C CA . GLY A 1 90 ? 8.738 -4.140 -15.117 1.00 87.06 90 GLY A CA 1
ATOM 698 C C . GLY A 1 90 ? 8.767 -3.723 -16.582 1.00 87.06 90 GLY A C 1
ATOM 699 O O . GLY A 1 90 ? 7.972 -2.872 -16.974 1.00 87.06 90 GLY A O 1
ATOM 700 N N . PRO A 1 91 ? 9.657 -4.279 -17.426 1.00 82.06 91 PRO A N 1
ATOM 701 C CA . PRO A 1 91 ? 9.517 -4.163 -18.873 1.00 82.06 91 PRO A CA 1
ATOM 702 C C . PRO A 1 91 ? 8.164 -4.712 -19.352 1.00 82.06 91 PRO A C 1
ATOM 704 O O . PRO A 1 91 ? 7.600 -5.649 -18.785 1.00 82.06 91 PRO A O 1
ATOM 707 N N . THR A 1 92 ? 7.658 -4.157 -20.454 1.00 80.00 92 THR A N 1
ATOM 708 C CA . THR A 1 92 ? 6.412 -4.614 -21.109 1.00 80.00 92 THR A CA 1
ATOM 709 C C . THR A 1 92 ? 6.449 -6.062 -21.603 1.00 80.00 92 THR A C 1
ATOM 711 O O . THR A 1 92 ? 5.401 -6.667 -21.813 1.00 80.00 92 THR A O 1
ATOM 714 N N . THR A 1 93 ? 7.636 -6.661 -21.721 1.00 72.50 93 THR A N 1
ATOM 715 C CA . THR A 1 93 ? 7.808 -8.098 -21.988 1.00 72.50 93 THR A CA 1
ATOM 716 C C . THR A 1 93 ? 7.321 -8.987 -20.839 1.00 72.50 93 THR A C 1
ATOM 718 O O . THR A 1 93 ? 7.216 -10.197 -21.016 1.00 72.50 93 THR A O 1
ATOM 721 N N . GLY A 1 94 ? 6.989 -8.411 -19.677 1.00 58.53 94 GLY A N 1
ATOM 722 C CA . GLY A 1 94 ? 6.440 -9.134 -18.530 1.00 58.53 94 GLY A CA 1
ATOM 723 C C . GLY A 1 94 ? 7.493 -9.785 -17.632 1.00 58.53 94 GLY A C 1
ATOM 724 O O . GLY A 1 94 ? 7.128 -10.392 -16.629 1.00 58.53 94 GLY A O 1
ATOM 725 N N . ASN A 1 95 ? 8.778 -9.638 -17.961 1.00 64.44 95 ASN A N 1
ATOM 726 C CA . ASN A 1 95 ? 9.884 -10.056 -17.102 1.00 64.44 95 ASN A CA 1
ATOM 727 C C . ASN A 1 95 ? 10.075 -9.058 -15.946 1.00 64.44 95 ASN A C 1
ATOM 729 O O . ASN A 1 95 ? 9.678 -7.898 -16.049 1.00 64.44 95 ASN A O 1
ATOM 733 N N . VAL A 1 96 ? 10.704 -9.483 -14.850 1.00 58.06 96 VAL A N 1
ATOM 734 C CA . VAL A 1 96 ? 11.093 -8.571 -13.762 1.00 58.06 96 VAL A CA 1
ATOM 735 C C . VAL A 1 96 ? 12.391 -7.846 -14.154 1.00 58.06 96 VAL A C 1
ATOM 737 O O . VAL A 1 96 ? 13.329 -8.514 -14.599 1.00 58.06 96 VAL A O 1
ATOM 740 N N . PRO A 1 97 ? 12.499 -6.505 -14.021 1.00 53.41 97 PRO A N 1
ATOM 741 C CA . PRO A 1 97 ? 13.725 -5.784 -14.336 1.00 53.41 97 PRO A CA 1
ATOM 742 C C . PRO A 1 97 ? 14.900 -6.294 -13.519 1.00 53.41 97 PRO A C 1
ATOM 744 O O . PRO A 1 97 ? 14.784 -6.626 -12.339 1.00 53.41 97 PRO A O 1
ATOM 747 N N . GLY A 1 98 ? 16.064 -6.283 -14.149 1.00 51.12 98 GLY A N 1
ATOM 748 C CA . GLY A 1 98 ? 17.300 -6.677 -13.505 1.00 51.12 98 GLY A CA 1
ATOM 749 C C . GLY A 1 98 ? 17.438 -8.189 -13.330 1.00 51.12 98 GLY A C 1
ATOM 750 O O . GLY A 1 98 ? 17.669 -8.652 -12.223 1.00 51.12 98 GLY A O 1
ATOM 751 N N . HIS A 1 99 ? 17.221 -8.929 -14.420 1.00 51.62 99 HIS A N 1
ATOM 752 C CA . HIS A 1 99 ? 17.662 -10.313 -14.635 1.00 51.62 99 HIS A CA 1
ATOM 753 C C . HIS A 1 99 ? 18.584 -10.356 -15.875 1.00 51.62 99 HIS A C 1
ATOM 755 O O . HIS A 1 99 ? 18.401 -11.158 -16.788 1.00 51.62 99 HIS A O 1
ATOM 761 N N . GLY A 1 100 ? 19.544 -9.428 -15.962 1.00 46.81 100 GLY A N 1
ATOM 762 C CA . GLY A 1 100 ? 20.576 -9.457 -17.007 1.00 46.81 100 GLY A CA 1
ATOM 763 C C . GLY A 1 100 ? 20.175 -8.990 -18.417 1.00 46.81 100 GLY A C 1
ATOM 764 O O . GLY A 1 100 ? 20.982 -9.129 -19.335 1.00 46.81 100 GLY A O 1
ATOM 765 N N . GLU A 1 101 ? 18.998 -8.384 -18.622 1.00 54.12 101 GLU A N 1
ATOM 766 C CA . GLU A 1 101 ? 18.639 -7.760 -19.911 1.00 54.12 101 GLU A CA 1
ATOM 767 C C . GLU A 1 101 ? 19.062 -6.276 -19.976 1.00 54.12 101 GLU A C 1
ATOM 769 O O . GLU A 1 101 ? 18.775 -5.484 -19.077 1.00 54.12 101 GLU A O 1
ATOM 774 N N . SER A 1 102 ? 19.795 -5.904 -21.035 1.00 49.28 102 SER A N 1
ATOM 775 C CA . SER A 1 102 ? 20.293 -4.540 -21.291 1.00 49.28 102 SER A CA 1
ATOM 776 C C . SER A 1 102 ? 19.136 -3.562 -21.455 1.00 49.28 102 SER A C 1
ATOM 778 O O . SER A 1 102 ? 18.370 -3.746 -22.386 1.00 49.28 102 SER A O 1
ATOM 780 N N . LEU A 1 103 ? 19.046 -2.533 -20.597 1.00 52.41 103 LEU A N 1
ATOM 781 C CA . LEU A 1 103 ? 18.068 -1.437 -20.682 1.00 52.41 103 LEU A CA 1
ATOM 782 C C . LEU A 1 103 ? 18.496 -0.396 -21.761 1.00 52.41 103 LEU A C 1
ATOM 784 O O . LEU A 1 103 ? 19.416 0.385 -21.505 1.00 52.41 103 LEU A O 1
ATOM 788 N N . PRO A 1 104 ? 17.859 -0.280 -22.940 1.00 53.09 104 PRO A N 1
ATOM 789 C CA . PRO A 1 104 ? 17.839 0.936 -23.738 1.00 53.09 104 PRO A CA 1
ATOM 790 C C . PRO A 1 104 ? 17.101 2.041 -22.976 1.00 53.09 104 PRO A C 1
ATOM 792 O O . PRO A 1 104 ? 16.153 1.797 -22.231 1.00 53.09 104 PRO A O 1
ATOM 795 N N . GLU A 1 105 ? 17.486 3.283 -23.238 1.00 52.25 105 GLU A N 1
ATOM 796 C CA . GLU A 1 105 ? 17.055 4.493 -22.522 1.00 52.25 105 GLU A CA 1
ATOM 797 C C . GLU A 1 105 ? 15.550 4.840 -22.646 1.00 52.25 105 GLU A C 1
ATOM 799 O O . GLU A 1 105 ? 15.118 5.868 -22.138 1.00 52.25 105 GLU A O 1
ATOM 804 N N . THR A 1 106 ? 14.731 4.008 -23.306 1.00 56.38 106 THR A N 1
ATOM 805 C CA . THR A 1 106 ? 13.304 4.273 -23.602 1.00 56.38 106 THR A CA 1
ATOM 806 C C . THR A 1 106 ? 12.404 3.038 -23.485 1.00 56.38 106 THR A C 1
ATOM 808 O O . THR A 1 106 ? 11.455 2.864 -24.250 1.00 56.38 106 THR A O 1
ATOM 811 N N . TRP A 1 107 ? 12.668 2.147 -22.530 1.00 72.06 107 TRP A N 1
ATOM 812 C CA . TRP A 1 107 ? 11.792 0.993 -22.334 1.00 72.06 107 TRP A CA 1
ATOM 813 C C . TRP A 1 107 ? 10.408 1.374 -21.832 1.00 72.06 107 TRP A C 1
ATOM 815 O O . TRP A 1 107 ? 10.255 1.941 -20.753 1.00 72.06 107 TRP A O 1
ATOM 825 N N . ALA A 1 108 ? 9.393 1.000 -22.610 1.00 84.75 108 ALA A N 1
ATOM 826 C CA . ALA A 1 108 ? 8.025 0.949 -22.134 1.00 84.75 108 ALA A CA 1
ATOM 827 C C . ALA A 1 108 ? 7.945 -0.051 -20.974 1.00 84.75 108 ALA A C 1
ATOM 829 O O . ALA A 1 108 ? 8.355 -1.213 -21.099 1.00 84.75 108 ALA A O 1
ATOM 830 N N . THR A 1 109 ? 7.408 0.417 -19.855 1.00 88.44 109 THR A N 1
ATOM 831 C CA . THR A 1 109 ? 7.256 -0.344 -18.618 1.00 88.44 109 THR A CA 1
ATOM 832 C C . THR A 1 109 ? 5.789 -0.569 -18.284 1.00 88.44 109 THR A C 1
ATOM 834 O O . THR A 1 109 ? 4.904 0.164 -18.731 1.00 88.44 109 THR A O 1
ATOM 837 N N . GLN A 1 110 ? 5.538 -1.598 -17.490 1.00 92.88 110 GLN A N 1
ATOM 838 C CA . GLN A 1 110 ? 4.236 -1.944 -16.946 1.00 92.88 110 GLN A CA 1
ATOM 839 C C . GLN A 1 110 ? 4.391 -2.525 -15.543 1.00 92.88 110 GLN A C 1
ATOM 841 O O . GLN A 1 110 ? 5.498 -2.830 -15.110 1.00 92.88 110 GLN A O 1
ATOM 846 N N . LEU A 1 111 ? 3.289 -2.742 -14.839 1.00 94.31 111 LEU A N 1
ATOM 847 C CA . LEU A 1 111 ? 3.316 -3.517 -13.604 1.00 94.31 111 LEU A CA 1
ATOM 848 C C . LEU A 1 111 ? 3.422 -5.014 -13.898 1.00 94.31 111 LEU A C 1
ATOM 850 O O . LEU A 1 111 ? 2.648 -5.560 -14.686 1.00 94.31 111 LEU A O 1
ATOM 854 N N . VAL A 1 112 ? 4.373 -5.682 -13.254 1.00 91.75 112 VAL A N 1
ATOM 855 C CA . VAL A 1 112 ? 4.641 -7.118 -13.410 1.00 91.75 112 VAL A CA 1
ATOM 856 C C . VAL A 1 112 ? 4.648 -7.820 -12.056 1.00 91.75 112 VAL A C 1
ATOM 858 O O . VAL A 1 112 ? 4.838 -7.193 -11.010 1.00 91.75 112 VAL A O 1
ATOM 861 N N . ASP A 1 113 ? 4.429 -9.130 -12.089 1.00 92.50 113 ASP A N 1
ATOM 862 C CA . ASP A 1 113 ? 4.421 -9.986 -10.906 1.00 92.50 113 ASP A CA 1
ATOM 863 C C . ASP A 1 113 ? 5.839 -10.123 -10.335 1.00 92.50 113 ASP A C 1
ATOM 865 O O . ASP A 1 113 ? 6.775 -10.463 -11.054 1.00 92.50 113 ASP A O 1
ATOM 869 N N . HIS A 1 114 ? 5.981 -9.843 -9.043 1.00 90.31 114 HIS A N 1
ATOM 870 C CA . HIS A 1 114 ? 7.224 -9.941 -8.277 1.00 90.31 114 HIS A CA 1
ATOM 871 C C . HIS A 1 114 ? 7.174 -11.060 -7.224 1.00 90.31 114 HIS A C 1
ATOM 873 O O . HIS A 1 114 ? 8.114 -11.218 -6.452 1.00 90.31 114 HIS A O 1
ATOM 879 N N . SER A 1 115 ? 6.120 -11.882 -7.189 1.00 88.62 115 SER A N 1
ATOM 880 C CA . SER A 1 115 ? 5.942 -12.957 -6.193 1.00 88.62 115 SER A CA 1
ATOM 881 C C . SER A 1 115 ? 7.042 -14.025 -6.195 1.00 88.62 115 SER A C 1
ATOM 883 O O . SER A 1 115 ? 7.189 -14.777 -5.229 1.00 88.62 115 SER A O 1
ATOM 885 N N . ARG A 1 116 ? 7.806 -14.111 -7.289 1.00 84.12 116 ARG A N 1
ATOM 886 C CA . ARG A 1 116 ? 8.914 -15.057 -7.477 1.00 84.12 116 ARG A CA 1
ATOM 887 C C . ARG A 1 116 ? 10.282 -14.452 -7.178 1.00 84.12 116 ARG A C 1
ATOM 889 O O . ARG A 1 116 ? 11.276 -15.173 -7.240 1.00 84.12 116 ARG A O 1
ATOM 896 N N . GLU A 1 117 ? 10.342 -13.160 -6.869 1.00 75.94 117 GLU A N 1
ATOM 897 C CA . GLU A 1 117 ? 11.593 -12.493 -6.539 1.00 75.94 117 GLU A CA 1
ATOM 898 C C . GLU A 1 117 ? 12.100 -12.949 -5.164 1.00 75.94 117 GLU A C 1
ATOM 900 O O . GLU A 1 117 ? 11.308 -13.170 -4.238 1.00 75.94 117 GLU A O 1
ATOM 905 N N . PRO A 1 118 ? 13.425 -13.089 -4.984 1.00 73.44 118 PRO A N 1
ATOM 906 C CA . PRO A 1 118 ? 13.984 -13.316 -3.664 1.00 73.44 118 PRO A CA 1
ATOM 907 C C . PRO A 1 118 ? 13.626 -12.126 -2.766 1.00 73.44 118 PRO A C 1
ATOM 909 O O . PRO A 1 118 ? 13.980 -10.980 -3.043 1.00 73.44 118 PRO A O 1
ATOM 912 N N . LYS A 1 119 ? 12.901 -12.405 -1.679 1.00 65.19 119 LYS A N 1
ATOM 913 C CA . LYS A 1 119 ? 12.485 -11.401 -0.693 1.00 65.19 119 LYS A CA 1
ATOM 914 C C . LYS A 1 119 ? 13.689 -10.977 0.139 1.00 65.19 119 LYS A C 1
ATOM 916 O O . LYS A 1 119 ? 13.927 -11.531 1.209 1.00 65.19 119 LYS A O 1
ATOM 921 N N . THR A 1 120 ? 14.480 -10.041 -0.374 1.00 67.81 120 THR A N 1
ATOM 922 C CA . THR A 1 120 ? 15.726 -9.633 0.286 1.00 67.81 120 THR A CA 1
ATOM 923 C C . THR A 1 120 ? 15.460 -8.699 1.464 1.00 67.81 120 THR A C 1
ATOM 925 O O . THR A 1 120 ? 16.050 -8.884 2.524 1.00 67.81 120 THR A O 1
ATOM 928 N N . ASN A 1 121 ? 14.543 -7.737 1.314 1.00 86.12 121 ASN A N 1
ATOM 929 C CA . ASN A 1 121 ? 14.060 -6.914 2.419 1.00 86.12 121 ASN A CA 1
ATOM 930 C C . ASN A 1 121 ? 12.620 -6.447 2.157 1.00 86.12 121 ASN A C 1
ATOM 932 O O . ASN A 1 121 ? 12.388 -5.762 1.168 1.00 86.12 121 ASN A O 1
ATOM 936 N N . CYS A 1 122 ? 11.662 -6.817 3.009 1.00 90.69 122 CYS A N 1
ATOM 937 C CA . CYS A 1 122 ? 10.262 -6.393 2.903 1.00 90.69 122 CYS A CA 1
ATOM 938 C C . CYS A 1 122 ? 9.790 -5.850 4.251 1.00 90.69 122 CYS A C 1
ATOM 940 O O . CYS A 1 122 ? 9.574 -6.615 5.196 1.00 90.69 122 CYS A O 1
ATOM 942 N N . GLU A 1 123 ? 9.592 -4.540 4.321 1.00 92.19 123 GLU A N 1
ATOM 943 C CA . GLU A 1 123 ? 9.240 -3.823 5.547 1.00 92.19 123 GLU A CA 1
ATOM 944 C C . GLU A 1 123 ? 7.824 -3.248 5.430 1.00 92.19 123 GLU A C 1
ATOM 946 O O . GLU A 1 123 ? 7.417 -2.878 4.327 1.00 92.19 123 GLU A O 1
ATOM 951 N N . PRO A 1 124 ? 7.048 -3.170 6.527 1.00 93.12 124 PRO A N 1
ATOM 952 C CA . PRO A 1 124 ? 5.790 -2.431 6.521 1.00 93.12 124 PRO A CA 1
ATOM 953 C C . PRO A 1 124 ? 6.005 -1.002 6.016 1.00 93.12 124 PRO A C 1
ATOM 955 O O . PRO A 1 124 ? 7.001 -0.368 6.369 1.00 93.12 124 PRO A O 1
ATOM 958 N N . VAL A 1 125 ? 5.078 -0.492 5.207 1.00 93.25 125 VAL A N 1
ATOM 959 C CA . VAL A 1 125 ? 5.114 0.924 4.822 1.00 93.25 125 VAL A CA 1
ATOM 960 C C . VAL A 1 125 ? 4.933 1.812 6.060 1.00 93.25 125 VAL A C 1
ATOM 962 O O . VAL A 1 125 ? 4.200 1.475 6.988 1.00 93.25 125 VAL A O 1
ATOM 965 N N . ASP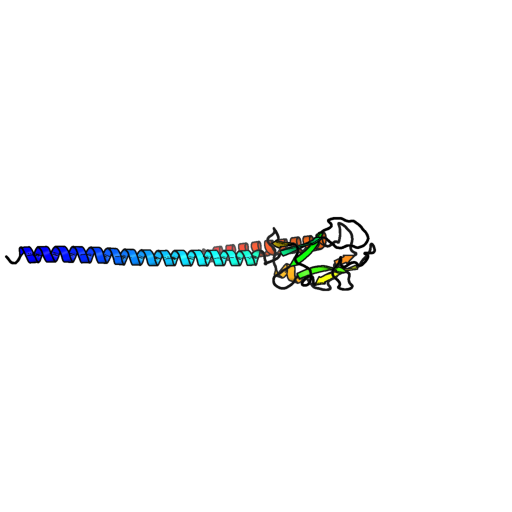 A 1 126 ? 5.618 2.953 6.085 1.00 89.69 126 ASP A N 1
ATOM 966 C CA . ASP A 1 126 ? 5.640 3.895 7.213 1.00 89.69 126 ASP A CA 1
ATOM 967 C C . ASP A 1 126 ? 4.379 4.772 7.308 1.00 89.69 126 ASP A C 1
ATOM 969 O O . ASP A 1 126 ? 4.161 5.464 8.304 1.00 89.69 126 ASP A O 1
ATOM 973 N N . LYS A 1 127 ? 3.532 4.727 6.278 1.00 88.25 127 LYS A N 1
ATOM 974 C CA . LYS A 1 127 ? 2.270 5.459 6.175 1.00 88.25 127 LYS A CA 1
ATOM 975 C C . LYS A 1 127 ? 1.067 4.540 6.372 1.00 88.25 127 LYS A C 1
ATOM 977 O O . LYS A 1 127 ? 1.113 3.349 6.079 1.00 88.25 127 LYS A O 1
ATOM 982 N N . VAL A 1 128 ? -0.044 5.114 6.827 1.00 89.00 128 VAL A N 1
ATOM 983 C CA . VAL A 1 128 ? -1.357 4.453 6.759 1.00 89.00 128 VAL A CA 1
ATOM 984 C C . VAL A 1 128 ? -1.767 4.393 5.290 1.00 89.00 128 VAL A C 1
ATOM 986 O O . VAL A 1 128 ? -1.802 5.424 4.627 1.00 89.00 128 VAL A O 1
ATOM 989 N N . VAL A 1 129 ? -2.042 3.206 4.760 1.00 92.56 129 VAL A N 1
ATOM 990 C CA . VAL A 1 129 ? -2.441 3.027 3.360 1.00 92.56 129 VAL A CA 1
ATOM 991 C C . VAL A 1 129 ? -3.608 2.063 3.278 1.00 92.56 129 VAL A C 1
ATOM 993 O O . VAL A 1 129 ? -3.669 1.081 4.013 1.00 92.56 129 VAL A O 1
ATOM 996 N N . ASP A 1 130 ? -4.509 2.322 2.340 1.00 92.19 130 ASP A N 1
ATOM 997 C CA . ASP A 1 130 ? -5.589 1.396 2.033 1.00 92.19 130 ASP A CA 1
ATOM 998 C C . ASP A 1 130 ? -5.078 0.258 1.131 1.00 92.19 130 ASP A C 1
ATOM 1000 O O . ASP A 1 130 ? -4.735 0.486 -0.033 1.00 92.19 130 ASP A O 1
ATOM 1004 N N . GLU A 1 131 ? -5.050 -0.974 1.652 1.00 92.06 131 GLU A N 1
ATOM 1005 C CA . GLU A 1 131 ? -4.661 -2.177 0.898 1.00 92.06 131 GLU A CA 1
ATOM 1006 C C . GLU A 1 131 ? -5.509 -2.375 -0.359 1.00 92.06 131 GLU A C 1
ATOM 1008 O O . GLU A 1 131 ? -4.985 -2.740 -1.413 1.00 92.06 131 GLU A O 1
ATOM 1013 N N . ASP A 1 132 ? -6.815 -2.105 -0.280 1.00 93.62 132 ASP A N 1
ATOM 1014 C CA . ASP A 1 132 ? -7.709 -2.242 -1.426 1.00 93.62 132 ASP A CA 1
ATOM 1015 C C . ASP A 1 132 ? -7.391 -1.212 -2.505 1.00 93.62 132 ASP A C 1
ATOM 1017 O O . ASP A 1 132 ? -7.525 -1.515 -3.693 1.00 93.62 132 ASP A O 1
ATOM 1021 N N . CYS A 1 133 ? -6.953 -0.011 -2.127 1.00 96.00 133 CYS A N 1
ATOM 1022 C CA . CYS A 1 133 ? -6.412 0.947 -3.085 1.00 96.00 133 CYS A CA 1
ATOM 1023 C C . CYS A 1 133 ? -5.125 0.419 -3.715 1.00 96.00 133 CYS A C 1
ATOM 1025 O O . CYS A 1 133 ? -5.024 0.381 -4.944 1.00 96.00 133 CYS A O 1
ATOM 1027 N N . VAL A 1 134 ? -4.175 -0.051 -2.902 1.00 96.56 134 VAL A N 1
ATOM 1028 C CA . VAL A 1 134 ? -2.890 -0.551 -3.407 1.00 96.56 134 VAL A CA 1
ATOM 1029 C C . VAL A 1 134 ? -3.108 -1.703 -4.384 1.00 96.56 134 VAL A C 1
ATOM 1031 O O . VAL A 1 134 ? -2.542 -1.698 -5.473 1.00 96.56 134 VAL A O 1
ATOM 1034 N N . ASP A 1 135 ? -3.991 -2.647 -4.078 1.00 95.50 135 ASP A N 1
ATOM 1035 C CA . ASP A 1 135 ? -4.282 -3.769 -4.969 1.00 95.50 135 ASP A CA 1
ATOM 1036 C C . ASP A 1 135 ? -4.989 -3.375 -6.270 1.00 95.50 135 ASP A C 1
ATOM 1038 O O . ASP A 1 135 ? -4.833 -4.085 -7.273 1.00 95.50 135 ASP A O 1
ATOM 1042 N N . ARG A 1 136 ? -5.750 -2.273 -6.288 1.00 96.25 136 ARG A N 1
ATOM 1043 C CA . ARG A 1 136 ? -6.296 -1.707 -7.532 1.00 96.25 136 ARG A CA 1
ATOM 1044 C C . ARG A 1 136 ? -5.204 -1.066 -8.377 1.00 96.25 136 ARG A C 1
ATOM 1046 O O . ARG A 1 136 ? -5.188 -1.280 -9.585 1.00 96.25 136 ARG A O 1
ATOM 1053 N N . GLU A 1 137 ? -4.286 -0.333 -7.753 1.00 97.62 137 GLU A N 1
ATOM 1054 C CA . GLU A 1 137 ? -3.155 0.275 -8.459 1.00 97.62 137 GLU A CA 1
ATOM 1055 C C . GLU A 1 137 ? -2.158 -0.778 -8.956 1.00 97.62 137 GLU A C 1
ATOM 1057 O O . GLU A 1 137 ? -1.587 -0.616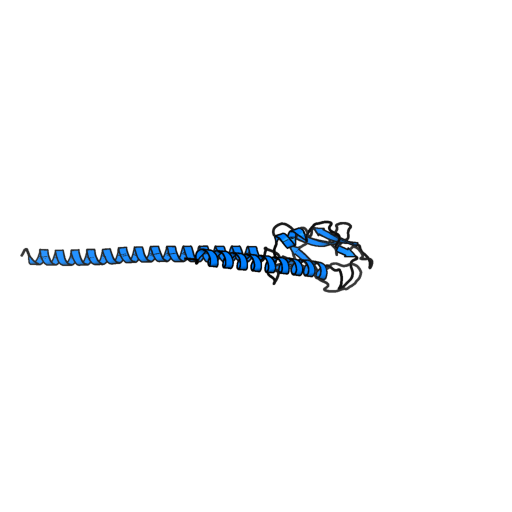 -10.029 1.00 97.62 137 GLU A O 1
ATOM 1062 N N . LEU A 1 138 ? -1.995 -1.891 -8.233 1.00 96.69 138 LEU A N 1
ATOM 1063 C CA . LEU A 1 138 ? -1.154 -3.033 -8.605 1.00 96.69 138 LEU A CA 1
ATOM 1064 C C . LEU A 1 138 ? -1.815 -3.956 -9.647 1.00 96.69 138 LEU A C 1
ATOM 1066 O O . LEU A 1 138 ? -1.843 -5.187 -9.516 1.00 96.69 138 LEU A O 1
ATOM 1070 N N . GLN A 1 139 ? -2.391 -3.375 -10.696 1.00 96.12 139 GLN A N 1
ATOM 1071 C CA . GLN A 1 139 ? -2.957 -4.136 -11.803 1.00 96.12 139 GLN A CA 1
ATOM 1072 C C . GLN A 1 139 ? -1.846 -4.600 -12.751 1.00 96.12 139 GLN A C 1
ATOM 1074 O O . GLN A 1 139 ? -1.252 -3.805 -13.475 1.00 96.12 139 GLN A O 1
ATOM 1079 N N . LEU A 1 140 ? -1.579 -5.907 -12.772 1.00 93.56 140 LEU A N 1
ATOM 1080 C CA . LEU A 1 140 ? -0.594 -6.502 -13.677 1.00 93.56 140 LEU A CA 1
ATOM 1081 C C . LEU A 1 140 ? -0.906 -6.161 -15.143 1.00 93.56 140 LEU A C 1
ATOM 1083 O O . LEU A 1 140 ? -2.060 -6.211 -15.571 1.00 93.56 140 LEU A O 1
ATOM 1087 N N . GLY A 1 141 ? 0.131 -5.811 -15.901 1.00 90.94 141 GLY A N 1
ATOM 1088 C CA . GLY A 1 141 ? 0.033 -5.352 -17.287 1.00 90.94 141 GLY A CA 1
ATOM 1089 C C . GLY A 1 141 ? -0.382 -3.886 -17.447 1.00 90.94 141 GLY A C 1
ATOM 1090 O O . GLY A 1 141 ? -0.358 -3.378 -18.567 1.00 90.94 141 GLY A O 1
ATOM 1091 N N . ALA A 1 142 ? -0.733 -3.172 -16.369 1.00 94.50 142 ALA A N 1
ATOM 1092 C CA . ALA A 1 142 ? -1.002 -1.741 -16.457 1.00 94.50 142 ALA A CA 1
ATOM 1093 C C . ALA A 1 142 ? 0.276 -0.993 -16.848 1.00 94.50 142 ALA A C 1
ATOM 1095 O O . ALA A 1 142 ? 1.313 -1.144 -16.200 1.00 94.50 142 ALA A O 1
ATOM 1096 N N . THR A 1 143 ? 0.199 -0.191 -17.912 1.00 93.38 143 THR A N 1
ATOM 1097 C CA . THR A 1 143 ? 1.341 0.594 -18.384 1.00 93.38 143 THR A CA 1
ATOM 1098 C C . THR A 1 143 ? 1.759 1.612 -17.332 1.00 93.38 143 THR A C 1
ATOM 1100 O O . THR A 1 143 ? 0.936 2.352 -16.794 1.00 93.38 143 T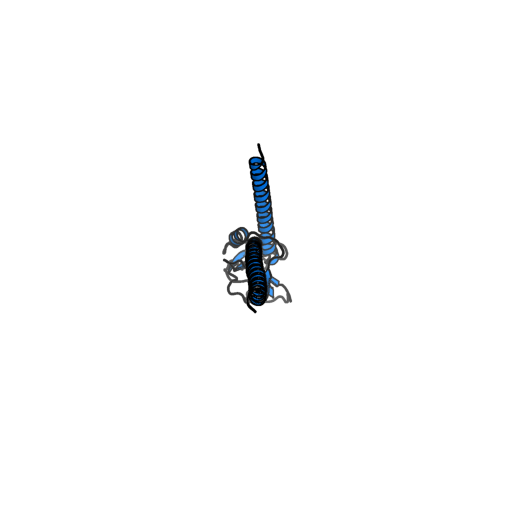HR A O 1
ATOM 1103 N N . THR A 1 144 ? 3.056 1.666 -17.059 1.00 92.00 144 THR A N 1
ATOM 1104 C CA . THR A 1 144 ? 3.657 2.690 -16.205 1.00 92.00 144 THR A CA 1
ATOM 1105 C C . THR A 1 144 ? 4.354 3.765 -17.033 1.00 92.00 144 THR A C 1
ATOM 1107 O O . THR A 1 144 ? 4.879 4.709 -16.461 1.00 92.00 144 THR A O 1
ATOM 1110 N N . GLY A 1 145 ? 4.337 3.674 -18.368 1.00 90.81 145 GLY A N 1
ATOM 1111 C CA . GLY A 1 145 ? 5.006 4.613 -19.274 1.00 90.81 145 GLY A CA 1
ATOM 1112 C C . GLY A 1 145 ? 6.459 4.234 -19.565 1.00 90.81 145 GLY A C 1
ATOM 1113 O O . GLY A 1 145 ? 6.898 3.126 -19.266 1.00 90.81 145 GLY A O 1
ATOM 1114 N N . ASN A 1 146 ? 7.227 5.139 -20.169 1.00 88.56 146 ASN A N 1
ATOM 1115 C CA . ASN A 1 146 ? 8.638 4.876 -20.460 1.00 88.56 146 ASN A CA 1
ATOM 1116 C C . ASN A 1 146 ? 9.486 5.036 -19.204 1.00 88.56 146 ASN A C 1
ATOM 1118 O O . ASN A 1 146 ? 9.302 6.002 -18.463 1.00 88.56 146 ASN A O 1
ATOM 1122 N N . TRP A 1 147 ? 10.420 4.119 -18.976 1.00 85.56 147 TRP A N 1
ATOM 1123 C CA . TRP A 1 147 ? 11.357 4.238 -17.871 1.00 85.56 147 TRP A CA 1
ATOM 1124 C C . TRP A 1 147 ? 12.185 5.515 -18.025 1.00 85.56 147 TRP A C 1
ATOM 1126 O O . TRP A 1 147 ? 12.735 5.794 -19.090 1.00 85.56 147 TRP A O 1
ATOM 1136 N N . THR A 1 148 ? 12.240 6.326 -16.977 1.00 83.56 148 THR A N 1
ATOM 1137 C CA . THR A 1 148 ? 13.028 7.560 -16.950 1.00 83.56 148 THR A CA 1
ATOM 1138 C C . THR A 1 148 ? 13.578 7.747 -15.539 1.00 83.56 148 THR A C 1
ATOM 1140 O O . THR A 1 148 ? 12.775 7.927 -14.619 1.00 83.56 148 THR A O 1
ATOM 1143 N N . PRO A 1 149 ? 14.909 7.716 -15.338 1.00 81.19 149 PRO A N 1
ATOM 1144 C CA . PRO A 1 149 ? 15.498 7.815 -14.006 1.00 81.19 149 PRO A CA 1
ATOM 1145 C C . PRO A 1 149 ? 15.013 9.068 -13.267 1.00 81.19 149 PRO A C 1
ATOM 1147 O O . PRO A 1 149 ? 15.033 10.167 -13.822 1.00 81.19 149 PRO A O 1
ATOM 1150 N N . GLY A 1 150 ? 14.566 8.910 -12.023 1.00 81.56 150 GLY A N 1
ATOM 1151 C CA . GLY A 1 150 ? 14.074 9.983 -11.157 1.00 81.56 150 GLY A CA 1
ATOM 1152 C C . GLY A 1 150 ? 12.668 10.502 -11.481 1.00 81.56 150 GLY A C 1
ATOM 1153 O O . GLY A 1 150 ? 12.109 11.247 -10.678 1.00 81.56 150 GLY A O 1
ATOM 1154 N N . LEU A 1 151 ? 12.075 10.125 -12.620 1.00 86.75 151 LEU A N 1
ATOM 1155 C CA . LEU A 1 151 ? 10.742 10.581 -13.040 1.00 86.75 151 LEU A CA 1
ATOM 1156 C C . LEU A 1 151 ? 9.744 9.424 -13.112 1.00 86.75 151 LEU A C 1
ATOM 1158 O O . LEU A 1 151 ? 8.669 9.473 -12.513 1.00 86.75 151 LEU A O 1
ATOM 1162 N N . ASN A 1 152 ? 10.109 8.357 -13.810 1.00 89.31 152 ASN A N 1
ATOM 1163 C CA . ASN A 1 152 ? 9.300 7.162 -13.972 1.00 89.31 152 ASN A CA 1
ATOM 1164 C C . ASN A 1 152 ? 10.183 5.922 -13.832 1.00 89.31 152 ASN A C 1
ATOM 1166 O O . ASN A 1 152 ? 10.597 5.315 -14.817 1.00 89.31 152 ASN A O 1
ATOM 1170 N N . ASP A 1 153 ? 10.497 5.590 -12.589 1.00 87.19 153 ASP A N 1
ATOM 1171 C CA . ASP A 1 153 ? 11.292 4.429 -12.216 1.00 87.19 153 ASP A CA 1
ATOM 1172 C C . ASP A 1 153 ? 10.575 3.618 -11.124 1.00 87.19 153 ASP A C 1
ATOM 1174 O O . ASP A 1 153 ? 9.460 3.945 -10.707 1.00 87.19 153 ASP A O 1
ATOM 1178 N N . CYS A 1 154 ? 11.196 2.527 -10.671 1.00 89.62 154 CYS A N 1
ATOM 1179 C CA . CYS A 1 154 ? 10.608 1.649 -9.663 1.00 89.62 154 CYS A CA 1
ATOM 1180 C C . CYS A 1 154 ? 10.332 2.374 -8.334 1.00 89.62 154 CYS A C 1
ATOM 1182 O O . CYS A 1 154 ? 9.292 2.131 -7.720 1.00 89.62 154 CYS A O 1
ATOM 1184 N N . HIS A 1 155 ? 11.182 3.323 -7.930 1.00 91.56 155 HIS A N 1
ATOM 1185 C CA . HIS A 1 155 ? 10.975 4.130 -6.728 1.00 91.56 155 HIS A CA 1
ATOM 1186 C C . HIS A 1 155 ? 9.787 5.076 -6.903 1.00 91.56 155 HIS A C 1
ATOM 1188 O O . HIS A 1 155 ? 8.913 5.147 -6.035 1.00 91.56 155 HIS A O 1
ATOM 1194 N N . SER A 1 156 ? 9.736 5.805 -8.023 1.00 93.06 156 SER A N 1
ATOM 1195 C CA . SER A 1 156 ? 8.704 6.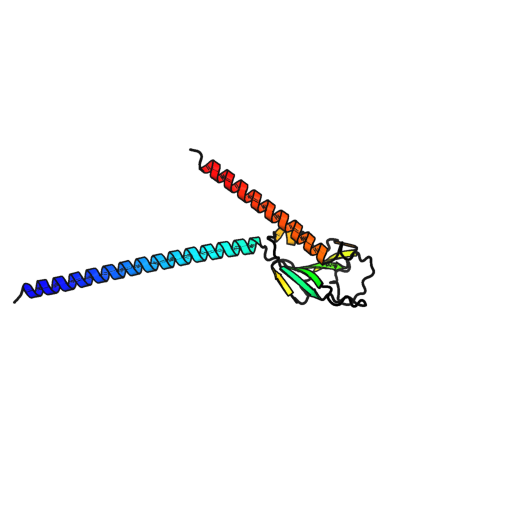814 -8.256 1.00 93.06 156 SER A CA 1
ATOM 1196 C C . SER A 1 156 ? 7.321 6.193 -8.454 1.00 93.06 156 SER A C 1
ATOM 1198 O O . SER A 1 156 ? 6.337 6.743 -7.955 1.00 93.06 156 SER A O 1
ATOM 1200 N N . VAL A 1 157 ? 7.231 5.019 -9.092 1.00 94.88 157 VAL A N 1
ATOM 1201 C CA . VAL A 1 157 ? 5.983 4.243 -9.201 1.00 94.88 157 VAL A CA 1
ATOM 1202 C C . VAL A 1 157 ? 5.477 3.833 -7.826 1.00 94.88 157 VAL A C 1
ATOM 1204 O O . VAL A 1 157 ? 4.326 4.117 -7.497 1.00 94.88 157 VAL A O 1
ATOM 1207 N N . VAL A 1 158 ? 6.326 3.198 -7.018 1.00 95.50 158 VAL A N 1
ATOM 1208 C CA . VAL A 1 158 ? 5.948 2.720 -5.684 1.00 95.50 158 VAL A CA 1
ATOM 1209 C C . VAL A 1 158 ? 5.525 3.880 -4.788 1.00 95.50 158 VAL A C 1
ATOM 1211 O O . VAL A 1 158 ? 4.452 3.829 -4.188 1.00 95.50 158 VAL A O 1
ATOM 1214 N N . LYS A 1 159 ? 6.314 4.960 -4.758 1.00 95.81 159 LYS A N 1
ATOM 1215 C CA . LYS A 1 159 ? 5.991 6.160 -3.980 1.00 95.81 159 LYS A CA 1
ATOM 1216 C C . LYS A 1 159 ? 4.649 6.761 -4.402 1.00 95.81 159 LYS A C 1
ATOM 1218 O O . LYS A 1 159 ? 3.835 7.075 -3.543 1.00 95.81 159 LYS A O 1
ATOM 1223 N N . ARG A 1 160 ? 4.391 6.878 -5.708 1.00 96.25 160 ARG A N 1
ATOM 1224 C CA . ARG A 1 160 ? 3.125 7.407 -6.239 1.00 96.25 160 ARG A CA 1
ATOM 1225 C C . ARG A 1 160 ? 1.920 6.571 -5.807 1.00 96.25 160 ARG A C 1
ATOM 1227 O O . ARG A 1 160 ? 0.889 7.149 -5.477 1.00 96.25 160 ARG A O 1
ATOM 1234 N N . ILE A 1 161 ? 2.042 5.243 -5.809 1.00 97.44 161 ILE A N 1
ATOM 1235 C CA . ILE A 1 161 ? 0.972 4.343 -5.355 1.00 97.44 161 ILE A CA 1
ATOM 1236 C C . ILE A 1 161 ? 0.738 4.509 -3.849 1.00 97.44 161 ILE A C 1
ATOM 1238 O O . ILE A 1 161 ? -0.403 4.700 -3.437 1.00 97.44 161 ILE A O 1
ATOM 1242 N N . ILE A 1 162 ? 1.806 4.496 -3.041 1.00 96.81 162 ILE A N 1
ATOM 1243 C CA . ILE A 1 162 ? 1.719 4.702 -1.586 1.00 96.81 162 ILE A CA 1
ATOM 1244 C C . ILE A 1 162 ? 1.054 6.045 -1.271 1.00 96.81 162 ILE A C 1
ATOM 1246 O O . ILE A 1 162 ? 0.113 6.080 -0.487 1.00 96.81 162 ILE A O 1
ATOM 1250 N N . ASP A 1 163 ? 1.517 7.136 -1.885 1.00 96.75 163 ASP A N 1
ATOM 1251 C CA . ASP A 1 163 ? 0.997 8.480 -1.623 1.00 96.75 163 ASP A CA 1
ATOM 1252 C C . ASP A 1 163 ? -0.492 8.575 -1.997 1.00 96.75 163 ASP A C 1
ATOM 1254 O O . ASP A 1 163 ? -1.304 9.018 -1.187 1.00 96.75 163 ASP A O 1
ATOM 1258 N N . LYS A 1 164 ? -0.881 8.057 -3.171 1.00 97.12 164 LYS A N 1
ATOM 1259 C CA . LYS A 1 164 ? -2.287 8.015 -3.601 1.00 97.12 164 LYS A CA 1
ATOM 1260 C C . LYS A 1 164 ? -3.170 7.232 -2.624 1.00 97.12 164 LYS A C 1
ATOM 1262 O O . LYS A 1 164 ? -4.255 7.689 -2.270 1.00 97.12 164 LYS A O 1
ATOM 1267 N N . CYS A 1 165 ? -2.718 6.057 -2.197 1.00 96.62 165 CYS A N 1
ATOM 1268 C CA . CYS A 1 165 ? -3.506 5.181 -1.334 1.00 96.62 165 CYS A CA 1
ATOM 1269 C C . CYS A 1 165 ? -3.489 5.591 0.141 1.00 96.62 165 CYS A C 1
ATOM 1271 O O . CYS A 1 165 ? -4.406 5.236 0.880 1.00 96.62 165 CYS A O 1
ATOM 1273 N N . HIS A 1 166 ? -2.495 6.370 0.562 1.00 95.00 166 HIS A N 1
ATOM 1274 C CA . HIS A 1 166 ? -2.516 7.081 1.834 1.00 95.00 166 HIS A CA 1
ATOM 1275 C C . HIS A 1 166 ? -3.589 8.174 1.830 1.00 95.00 166 HIS A C 1
ATOM 1277 O O . HIS A 1 166 ? -4.399 8.241 2.752 1.00 95.00 166 HIS A O 1
ATOM 1283 N N . ASP A 1 167 ? -3.647 8.997 0.782 1.00 95.19 167 ASP A N 1
ATOM 1284 C CA . ASP A 1 167 ? -4.635 10.078 0.698 1.00 95.19 167 ASP A CA 1
ATOM 1285 C C . ASP A 1 167 ? -6.074 9.534 0.656 1.00 95.19 167 ASP A C 1
ATOM 1287 O O . ASP A 1 167 ? -6.974 10.085 1.300 1.00 95.19 167 ASP A O 1
ATOM 1291 N N . GLU A 1 168 ? -6.292 8.405 -0.030 1.00 93.81 168 GLU A N 1
ATOM 1292 C CA . GLU A 1 168 ? -7.575 7.692 -0.000 1.00 93.81 168 GLU A CA 1
ATOM 1293 C C . GLU A 1 168 ? -7.911 7.177 1.411 1.00 93.81 168 GLU A C 1
ATOM 1295 O O . GLU A 1 168 ? -9.040 7.363 1.875 1.00 93.81 168 GLU A O 1
ATOM 1300 N N . ALA A 1 169 ? -6.944 6.586 2.123 1.00 91.12 169 ALA A N 1
ATOM 1301 C CA . ALA A 1 169 ? -7.141 6.106 3.492 1.00 91.12 169 ALA A CA 1
ATOM 1302 C C . ALA A 1 169 ? -7.500 7.247 4.459 1.00 91.12 169 ALA A C 1
ATOM 1304 O O . ALA A 1 169 ? -8.467 7.142 5.217 1.00 91.12 169 ALA A O 1
ATOM 1305 N N . VAL A 1 170 ? -6.778 8.370 4.391 1.00 90.88 170 VAL A N 1
ATOM 1306 C CA . VAL A 1 170 ? -7.055 9.565 5.204 1.00 90.88 170 VAL A CA 1
ATOM 1307 C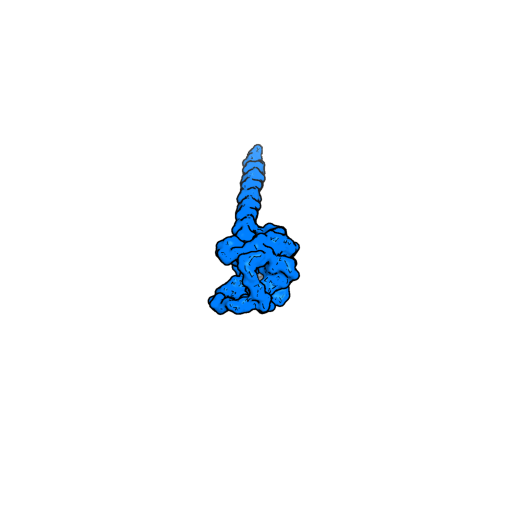 C . VAL A 1 170 ? -8.452 10.111 4.912 1.00 90.88 170 VAL A C 1
ATOM 1309 O O . VAL A 1 170 ? -9.193 10.432 5.841 1.00 90.88 170 VAL A O 1
ATOM 1312 N N . THR A 1 171 ? -8.844 10.175 3.638 1.00 92.19 171 THR A N 1
ATOM 1313 C CA . THR A 1 171 ? -10.180 10.643 3.239 1.00 92.19 171 THR A CA 1
ATOM 1314 C C . THR A 1 171 ? -11.275 9.761 3.838 1.00 92.19 171 THR A C 1
ATOM 1316 O O . THR A 1 171 ? -12.180 10.276 4.497 1.00 92.19 171 THR A O 1
ATOM 1319 N N . LYS A 1 172 ? -11.155 8.433 3.710 1.00 88.06 172 LYS A N 1
ATOM 1320 C CA . LYS A 1 172 ? -12.112 7.476 4.294 1.00 88.06 172 LYS A CA 1
ATOM 1321 C C . LYS A 1 172 ? -12.223 7.621 5.811 1.00 88.06 172 LYS A C 1
ATOM 1323 O O . LYS A 1 172 ? -13.330 7.606 6.351 1.00 88.06 172 LYS A O 1
ATOM 1328 N N . ALA A 1 173 ? -11.096 7.799 6.498 1.00 86.94 173 ALA A N 1
ATOM 1329 C CA . ALA A 1 173 ? -11.076 7.984 7.946 1.00 86.94 173 ALA A CA 1
ATOM 1330 C C . ALA A 1 173 ? -11.805 9.272 8.374 1.00 86.94 173 ALA A C 1
ATOM 1332 O O . ALA A 1 173 ? -12.595 9.254 9.322 1.00 86.94 173 ALA A O 1
ATOM 1333 N N . LEU A 1 174 ? -11.594 10.379 7.656 1.00 89.88 174 LEU A N 1
ATOM 1334 C CA . LEU A 1 174 ? -12.264 11.658 7.922 1.00 89.88 174 LEU A CA 1
ATOM 1335 C C . LEU A 1 174 ? -13.777 11.588 7.674 1.00 89.88 174 LEU A C 1
ATOM 1337 O O . LEU A 1 174 ? -14.564 12.122 8.464 1.00 89.88 174 LEU A O 1
ATOM 1341 N N . GLU A 1 175 ? -14.199 10.913 6.607 1.00 91.25 175 GLU A N 1
ATOM 1342 C CA . GLU A 1 175 ? -15.616 10.691 6.302 1.00 91.25 175 GLU A CA 1
ATOM 1343 C C . GLU A 1 175 ? -16.291 9.828 7.374 1.00 91.25 175 GLU A C 1
ATOM 1345 O O . GLU A 1 175 ? -17.372 10.171 7.862 1.00 91.25 175 GLU A O 1
ATOM 1350 N N . ALA A 1 176 ? -15.636 8.745 7.802 1.00 85.50 176 ALA A N 1
ATOM 1351 C CA . ALA A 1 176 ? -16.135 7.873 8.860 1.00 85.50 176 ALA A CA 1
ATOM 1352 C C . ALA A 1 176 ? -16.260 8.606 10.207 1.00 85.50 176 ALA A C 1
ATOM 1354 O O . ALA A 1 176 ? -17.260 8.434 10.915 1.00 85.50 176 ALA A O 1
ATOM 1355 N N . ASP A 1 177 ? -15.280 9.448 10.553 1.00 91.00 177 ASP A N 1
ATOM 1356 C CA . ASP A 1 177 ? -15.317 10.292 11.751 1.00 91.00 177 ASP A CA 1
ATOM 1357 C C . ASP A 1 177 ? -16.476 11.289 11.702 1.00 91.00 177 ASP A C 1
ATOM 1359 O O . ASP A 1 177 ? -17.258 11.388 12.650 1.00 91.00 177 ASP A O 1
ATOM 1363 N N . THR A 1 178 ? -16.639 11.967 10.566 1.00 94.44 178 THR A N 1
ATOM 1364 C CA . THR A 1 178 ? -17.734 12.917 10.342 1.00 94.44 178 THR A CA 1
ATOM 1365 C C . THR A 1 178 ? -19.090 12.225 10.470 1.00 94.44 178 THR A C 1
ATOM 1367 O O . THR A 1 178 ? -19.957 12.694 11.207 1.00 94.44 178 THR A O 1
ATOM 1370 N N . ALA A 1 179 ? -19.265 11.066 9.831 1.00 89.81 179 ALA A N 1
ATOM 1371 C CA . ALA A 1 179 ? -20.498 10.290 9.913 1.00 89.81 179 ALA A CA 1
ATOM 1372 C C . ALA A 1 179 ? -20.799 9.812 11.342 1.00 89.81 179 ALA A C 1
ATOM 1374 O O . ALA A 1 179 ? -21.962 9.775 11.745 1.00 89.81 179 ALA A O 1
ATOM 1375 N N . ARG A 1 180 ? -19.771 9.456 12.125 1.00 93.00 180 ARG A N 1
ATOM 1376 C CA . ARG A 1 180 ? -19.936 9.099 13.542 1.00 93.00 180 ARG A CA 1
ATOM 1377 C C . ARG A 1 180 ? -20.440 10.291 14.351 1.00 93.00 180 ARG A C 1
ATOM 1379 O O . ARG A 1 180 ? -21.454 10.160 15.025 1.00 93.00 180 ARG A O 1
ATOM 1386 N N . ARG A 1 181 ? -19.805 11.458 14.204 1.00 92.62 181 ARG A N 1
ATOM 1387 C CA . ARG A 1 181 ? -20.214 12.685 14.908 1.00 92.62 181 ARG A CA 1
ATOM 1388 C C . ARG A 1 181 ? -21.648 13.102 14.585 1.00 92.62 181 ARG A C 1
ATOM 1390 O O . ARG A 1 181 ? -22.355 13.537 15.485 1.00 92.62 181 ARG A O 1
ATOM 1397 N N . LEU A 1 182 ? -22.076 12.961 13.328 1.00 94.12 182 LEU A N 1
ATOM 1398 C CA . LEU A 1 182 ? -23.455 13.261 12.931 1.00 94.12 182 LEU A CA 1
ATOM 1399 C C . LEU A 1 182 ? -24.460 12.324 13.620 1.00 94.12 182 LEU A C 1
ATOM 1401 O O . LEU A 1 182 ? -25.441 12.800 14.179 1.00 94.12 182 LEU A O 1
ATOM 1405 N N . ARG A 1 183 ? -24.182 11.014 13.670 1.00 93.62 183 ARG A N 1
ATOM 1406 C CA . ARG A 1 183 ? -25.043 10.050 14.381 1.00 93.62 183 ARG A CA 1
ATOM 1407 C C . ARG A 1 183 ? -25.119 10.318 15.884 1.00 93.62 183 ARG A C 1
ATOM 1409 O O . ARG A 1 183 ? -26.193 10.204 16.467 1.00 93.62 183 ARG A O 1
ATOM 1416 N N . ASP A 1 184 ? -23.994 10.672 16.498 1.00 91.31 184 ASP A N 1
ATOM 1417 C CA . ASP A 1 184 ? -23.936 10.959 17.933 1.00 91.31 184 ASP A CA 1
ATOM 1418 C C . ASP A 1 184 ? -24.709 12.245 18.281 1.00 91.31 184 ASP A C 1
ATOM 1420 O O . ASP A 1 184 ? -25.338 12.322 19.336 1.00 91.31 184 ASP A O 1
ATOM 1424 N N . ALA A 1 185 ? -24.708 13.238 17.383 1.00 91.38 185 ALA A N 1
ATOM 1425 C CA . ALA A 1 185 ? -25.499 14.457 17.538 1.00 91.38 185 ALA A CA 1
ATOM 1426 C C . ALA A 1 185 ? -27.012 14.181 17.470 1.00 91.38 185 ALA A C 1
ATOM 1428 O O . ALA A 1 185 ? -27.760 14.716 18.287 1.00 91.38 185 ALA A O 1
ATOM 1429 N N . ASP A 1 186 ? -27.453 13.309 16.558 1.00 88.38 186 ASP A N 1
ATOM 1430 C CA . ASP A 1 186 ? -28.868 12.935 16.421 1.00 88.38 186 ASP A CA 1
ATOM 1431 C C . ASP A 1 186 ? -29.367 12.091 17.607 1.00 88.38 186 ASP A C 1
ATOM 1433 O O . ASP A 1 186 ? -30.505 12.244 18.048 1.00 88.38 186 ASP A O 1
ATOM 1437 N N . ALA A 1 187 ? -28.515 11.227 18.170 1.00 84.56 187 ALA A N 1
ATOM 1438 C CA . ALA A 1 187 ? -28.855 10.400 19.331 1.00 84.56 187 ALA A CA 1
ATOM 1439 C C . ALA A 1 187 ? -28.967 11.194 20.650 1.00 84.56 187 ALA A C 1
ATOM 1441 O O . ALA A 1 187 ? -29.520 10.687 21.626 1.00 84.56 187 ALA A O 1
ATOM 1442 N N . GLY A 1 188 ? -28.426 12.416 20.691 1.00 76.31 188 GLY A N 1
ATOM 1443 C CA . GLY A 1 188 ? -28.475 13.322 21.842 1.00 76.31 188 GLY A CA 1
ATOM 1444 C C . GLY A 1 188 ? -29.593 14.369 21.788 1.00 76.31 188 GLY A C 1
ATOM 1445 O O . GLY A 1 188 ? -29.667 15.204 22.693 1.00 76.31 188 GLY A O 1
ATOM 1446 N N . ALA A 1 189 ? -30.436 14.364 20.750 1.00 58.78 189 ALA A N 1
ATOM 1447 C CA . ALA A 1 189 ? -31.578 15.267 20.652 1.00 58.78 189 ALA A CA 1
ATOM 1448 C C . ALA A 1 189 ? -32.726 14.785 21.576 1.00 58.78 189 ALA A C 1
ATOM 1450 O O . ALA A 1 189 ? -33.100 13.613 21.494 1.00 58.78 189 ALA A O 1
ATOM 1451 N N . PRO A 1 190 ? -33.246 15.644 22.478 1.00 57.00 190 PRO A N 1
ATOM 1452 C CA . PRO A 1 190 ? -34.257 15.282 23.478 1.00 57.00 190 PRO A CA 1
ATOM 1453 C C . PRO A 1 190 ? -35.646 14.987 22.898 1.00 57.00 190 PRO A C 1
ATOM 1455 O O . PRO A 1 190 ? -35.996 15.565 21.843 1.00 57.00 190 PRO A O 1
#

Radius of gyration: 31.73 Å; Cα contacts (8 Å, |Δi|>4): 247; chains: 1; bounding box: 62×45×106 Å

Sequence (190 aa):
MTDAMLDQQAAVLRSRIGRAASYAERERNVADLATIESELQTRENATRRAAQQEHGGVKLCKRVADLPGKDIHGAEHWWLQTARKEAGMGPTTGNVPGHGESLPETWATQLVDHSREPKTNCEPVDKVVDEDCVDRELQLGATTGNWTPGLNDCHSVVKRIIDKCHDEAVTKALEADTARRLRDADAGAP

pLDDT: mean 80.08, std 14.81, range [41.41, 97.62]

Foldseek 3Di:
DPDVVVVVVVVVVVVVVVVVVVVVVVVVVVVVVVVVVVVVVVVVVVVVVVVCVQLQQKKKFWDAAQEPDDPPPRDIAIWIDGPVATKFKDALVQDRGRPYDHDDQWTWIWIHGCVPPDRPDIGRDPARFNNVQLVVLNDGSHTQGTDDPPPRHRVVSVVVSRVVRRVVSVVVVVVVVVVVVVVVVVVPDD

Secondary structure (DSSP, 8-state):
--HHHHHHHHHHHHHHHHHHHHHHHHHHHHHHHHHHHHHHHHHHHHHHHHHHHHTTT-EEEEEE---TT---TTPEEEEEE-SS-EEEEEETTSPPS-SS----TT-EEEEEE-TTS--SEEEE-SS---HHHHHHH--TT-EEEE-BTTTBSHHHHHHHHHHHHHHHHHHHHHHHHHHHHHHHHHHT--